Protein AF-0000000087413361 (afdb_homodimer)

Sequence (252 aa):
MGNGKDKIHACGAPKNLLIPCVLLLLRRVSNHGYQIIQDLVEFGFSSIDPGYVYRILRQLESEKLVQSHWEVSSGGPPKRMYSITAAGTEYLDMLSQTLEKYQYTLDRFFSMYERILFVSMEKTNEMGNGKDKIHACGAPKNLLIPCVLLLLRRVSNHGYQIIQDLVEFGFSSIDPGYVYRILRQLESEKLVQSHWEVSSGGPPKRMYSITAAGTEYLDMLSQTLEKYQYTLDRFFSMYERILFVSMEKTNE

InterPro domains:
  IPR005149 Transcription regulator PadR, N-terminal [PF03551] (22-92)
  IPR036388 Winged helix-like DNA-binding domain superfamily [G3DSA:1.10.10.10] (13-122)
  IPR036390 Winged helix DNA-binding domain superfamily [SSF46785] (14-105)
  IPR052509 Metal-responsive DNA-binding regulator [PTHR33169] (15-112)

pLDDT: mean 89.18, std 18.18, range [26.45, 98.88]

Organism: NCBI:txid267746

Nearest PDB structures (foldseek):
  6abt-assembly1_A  TM=9.015E-01  e=2.120E-08  Listeria monocytogenes
  6abq-assembly1_A  TM=8.958E-01  e=1.456E-07  Listeria monocytogenes
  3hhh-assembly1_B  TM=9.234E-01  e=2.829E-07  Enterococcus faecalis
  4esb-assembly1_A-2  TM=9.016E-01  e=3.231E-07  Bacillus cereus ATCC 14579
  6abq-assembly1_B  TM=9.054E-01  e=9.356E-07  Listeria monocytogenes

Radius of gyration: 23.09 Å; Cα contacts (8 Å, |Δi|>4): 255; chains: 2; bounding box: 74×75×47 Å

Solvent-accessible surface area (backbone atoms only — not comparable to full-atom values): 14109 Å² total; per-residue (Å²): 134,82,82,72,79,76,73,73,76,76,71,45,35,55,71,85,50,45,61,60,50,52,50,49,51,25,65,75,43,66,44,36,68,66,58,52,55,59,57,37,35,76,38,37,34,75,75,62,57,66,70,55,53,51,50,50,51,50,51,34,34,76,69,53,27,27,46,72,49,78,42,77,46,97,89,49,76,68,42,58,36,35,33,53,32,75,58,24,51,52,48,44,54,52,50,51,55,55,48,47,38,46,50,52,24,51,51,44,50,50,55,51,51,53,52,51,52,54,54,53,53,55,59,72,74,102,134,81,81,72,75,77,74,73,76,76,73,44,36,58,72,84,51,45,62,61,50,53,50,48,50,25,66,74,43,66,44,36,68,68,57,52,54,59,56,37,35,77,38,38,36,73,75,63,58,67,70,56,54,53,50,51,52,50,51,33,34,76,70,52,28,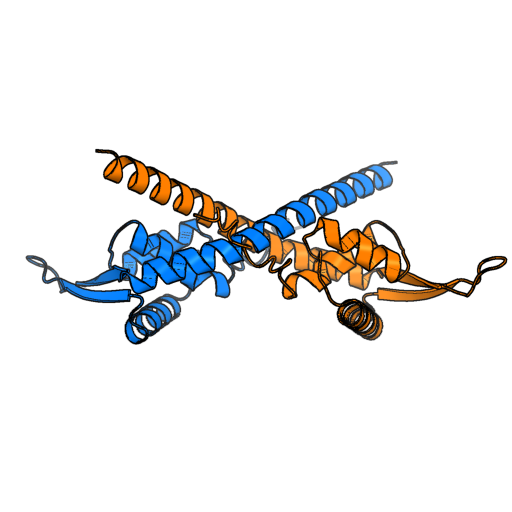26,45,71,48,77,42,77,48,96,89,48,76,66,41,58,35,34,34,54,33,73,59,25,50,53,49,44,55,53,50,51,57,56,49,47,37,45,50,53,24,51,53,45,49,49,56,51,50,52,52,53,51,54,52,53,54,54,55,68,75,98

Structure (mmCIF, N/CA/C/O backbone):
data_AF-0000000087413361-model_v1
#
loop_
_entity.id
_entity.type
_entity.pdbx_description
1 polymer 'Transcription regulator PadR N-terminal domain-containing protein'
#
loop_
_atom_site.group_PDB
_atom_site.id
_atom_site.type_symbol
_atom_site.label_atom_id
_atom_site.label_alt_id
_atom_site.label_comp_id
_atom_site.label_asym_id
_atom_site.label_entity_id
_atom_site.label_seq_id
_atom_site.pdbx_PDB_ins_code
_atom_site.Cartn_x
_atom_site.Cartn_y
_atom_site.Cartn_z
_atom_site.occupancy
_atom_site.B_iso_or_equiv
_atom_site.auth_seq_id
_atom_site.auth_comp_id
_atom_site.auth_asym_id
_atom_site.auth_atom_id
_atom_site.pdbx_PDB_model_num
ATOM 1 N N . MET A 1 1 ? -39.438 -6.262 -2.535 1 26.45 1 MET A N 1
ATOM 2 C CA . MET A 1 1 ? -38.156 -6.949 -2.51 1 26.45 1 MET A CA 1
ATOM 3 C C . MET A 1 1 ? -37 -5.949 -2.508 1 26.45 1 MET A C 1
ATOM 5 O O . MET A 1 1 ? -36.844 -5.18 -3.459 1 26.45 1 MET A O 1
ATOM 9 N N . GLY A 1 2 ? -36.656 -5.355 -1.308 1 28.33 2 GLY A N 1
ATOM 10 C CA . GLY A 1 2 ? -35.906 -4.148 -0.966 1 28.33 2 GLY A CA 1
ATOM 11 C C . GLY A 1 2 ? -34.469 -4.156 -1.489 1 28.33 2 GLY A C 1
ATOM 12 O O . GLY A 1 2 ? -33.812 -5.188 -1.455 1 28.33 2 GLY A O 1
ATOM 13 N N . ASN A 1 3 ? -34.156 -3.49 -2.611 1 30.33 3 ASN A N 1
ATOM 14 C CA . ASN A 1 3 ? -32.875 -3.236 -3.293 1 30.33 3 ASN A CA 1
ATOM 15 C C . ASN A 1 3 ? -31.766 -2.887 -2.305 1 30.33 3 ASN A C 1
ATOM 17 O O . ASN A 1 3 ? -31.766 -1.801 -1.724 1 30.33 3 ASN A O 1
ATOM 21 N N . GLY A 1 4 ? -31.5 -3.875 -1.338 1 29.19 4 GLY A N 1
ATOM 22 C CA . GLY A 1 4 ? -30.453 -3.744 -0.328 1 29.19 4 GLY A CA 1
ATOM 23 C C . GLY A 1 4 ? -29.172 -3.143 -0.867 1 29.19 4 GLY A C 1
ATOM 24 O O . GLY A 1 4 ? -28.453 -3.785 -1.637 1 29.19 4 GLY A O 1
ATOM 25 N N . LYS A 1 5 ? -29.156 -1.907 -1.304 1 34 5 LYS A N 1
ATOM 26 C CA . LYS A 1 5 ? -27.969 -1.081 -1.459 1 34 5 LYS A CA 1
ATOM 27 C C . LYS A 1 5 ? -26.859 -1.514 -0.489 1 34 5 LYS A C 1
ATOM 29 O O . LYS A 1 5 ? -27.016 -1.394 0.728 1 34 5 LYS A O 1
ATOM 34 N N . ASP A 1 6 ? -26.234 -2.699 -0.569 1 30.48 6 ASP A N 1
ATOM 35 C CA . ASP A 1 6 ? -25.047 -3.324 0.018 1 30.48 6 ASP A CA 1
ATOM 36 C C . ASP A 1 6 ? -24 -2.275 0.392 1 30.48 6 ASP A C 1
ATOM 38 O O . ASP A 1 6 ? -23.516 -1.548 -0.473 1 30.48 6 ASP A O 1
ATOM 42 N N . LYS A 1 7 ? -24.062 -1.539 1.539 1 33.81 7 LYS A N 1
ATOM 43 C CA . LYS A 1 7 ? -23.172 -0.732 2.363 1 33.81 7 LYS A CA 1
ATOM 44 C C . LYS A 1 7 ? -21.719 -1.21 2.236 1 33.81 7 LYS A C 1
ATOM 46 O O . LYS A 1 7 ? -21.344 -2.219 2.834 1 33.81 7 LYS A O 1
ATOM 51 N N . ILE A 1 8 ? -21.141 -1.577 1.151 1 38.12 8 ILE A N 1
ATOM 52 C CA . ILE A 1 8 ? -19.703 -1.724 1.048 1 38.12 8 ILE A CA 1
ATOM 53 C C . ILE A 1 8 ? -19.016 -0.909 2.145 1 38.12 8 ILE A C 1
ATOM 55 O O . ILE A 1 8 ? -19.219 0.303 2.248 1 38.12 8 ILE A O 1
ATOM 59 N N . HIS A 1 9 ? -18.953 -1.413 3.4 1 39.44 9 HIS A N 1
ATOM 60 C CA . HIS A 1 9 ? -18.281 -0.91 4.586 1 39.44 9 HIS A CA 1
ATOM 61 C C . HIS A 1 9 ? -17.109 -0.004 4.211 1 39.44 9 HIS A C 1
ATOM 63 O O . HIS A 1 9 ? -16.266 -0.381 3.398 1 39.44 9 HIS A O 1
ATOM 69 N N . ALA A 1 10 ? -17.203 1.183 4.113 1 44.91 10 ALA A N 1
ATOM 70 C CA . ALA A 1 10 ? -16.406 2.389 3.896 1 44.91 10 ALA A CA 1
ATOM 71 C C . ALA A 1 10 ? -15.023 2.262 4.539 1 44.91 10 ALA A C 1
ATOM 73 O O . ALA A 1 10 ? -14.812 2.723 5.66 1 44.91 10 ALA A O 1
ATOM 74 N N . CYS A 1 11 ? -14.484 1.085 4.672 1 55.66 11 CYS A N 1
ATOM 75 C CA . CYS A 1 11 ? -13.18 1.062 5.32 1 55.66 11 CYS A CA 1
ATOM 76 C C . CYS A 1 11 ? -12.234 2.076 4.68 1 55.66 11 CYS A C 1
ATOM 78 O O . CYS A 1 11 ? -12.039 2.068 3.463 1 55.66 11 CYS A O 1
ATOM 80 N N . GLY A 1 12 ? -12.188 3.166 5.383 1 77 12 GLY A N 1
ATOM 81 C CA . GLY A 1 12 ? -11.359 4.309 5.027 1 77 12 GLY A CA 1
ATOM 82 C C . GLY A 1 12 ? -9.961 3.922 4.598 1 77 12 GLY A C 1
ATOM 83 O O . GLY A 1 12 ? -9.703 2.762 4.273 1 77 12 GLY A O 1
ATOM 84 N N . ALA A 1 13 ? -9.18 4.828 4.344 1 84.69 13 ALA A N 1
ATOM 85 C CA . ALA A 1 13 ? -7.781 4.707 3.936 1 84.69 13 ALA A CA 1
ATOM 86 C C . ALA A 1 13 ? -6.992 3.855 4.93 1 84.69 13 ALA A C 1
ATOM 88 O O . ALA A 1 13 ? -7.32 3.814 6.117 1 84.69 13 ALA A O 1
ATOM 89 N N . PRO A 1 14 ? -6.02 3.078 4.422 1 91.31 14 PRO A N 1
ATOM 90 C CA . PRO A 1 14 ? -5.195 2.26 5.312 1 91.31 14 PRO A CA 1
ATOM 91 C C . PRO A 1 14 ? -4.465 3.09 6.367 1 91.31 14 PRO A C 1
ATOM 93 O O . PRO A 1 14 ? -3.793 4.07 6.027 1 91.31 14 PRO A O 1
ATOM 96 N N . LYS A 1 15 ? -4.484 2.557 7.562 1 90.88 15 LYS A N 1
ATOM 97 C CA . LYS A 1 15 ? -3.949 3.311 8.695 1 90.88 15 LYS A CA 1
ATOM 98 C C . LYS A 1 15 ? -2.443 3.51 8.555 1 90.88 15 LYS A C 1
ATOM 100 O O . LYS A 1 15 ? -1.899 4.508 9.031 1 90.88 15 LYS A O 1
ATOM 105 N N . ASN A 1 16 ? -1.771 2.633 7.961 1 93.06 16 ASN A N 1
ATOM 106 C CA . ASN A 1 16 ? -0.321 2.721 7.828 1 93.06 16 ASN A CA 1
ATOM 107 C C . ASN A 1 16 ? 0.089 3.838 6.875 1 93.06 16 ASN A C 1
ATOM 109 O O . ASN A 1 16 ? 1.268 4.188 6.789 1 93.06 16 ASN A O 1
ATOM 113 N N . LEU A 1 17 ? -0.859 4.34 6.152 1 97.19 17 LEU A N 1
ATOM 114 C CA . LEU A 1 17 ? -0.546 5.449 5.262 1 97.19 17 LEU A CA 1
ATOM 115 C C . LEU A 1 17 ? -0.832 6.789 5.934 1 97.19 17 LEU A C 1
ATOM 117 O O . LEU A 1 17 ? -0.595 7.848 5.344 1 97.19 17 LEU A O 1
ATOM 121 N N . LEU A 1 18 ? -1.218 6.75 7.191 1 97.69 18 LEU A N 1
ATOM 122 C CA . LEU A 1 18 ? -1.57 7.984 7.887 1 97.69 18 LEU A CA 1
ATOM 123 C C . LEU A 1 18 ? -0.339 8.859 8.102 1 97.69 18 LEU A C 1
ATOM 125 O O . LEU A 1 18 ? -0.379 10.062 7.852 1 97.69 18 LEU A O 1
ATOM 129 N N . ILE A 1 19 ? 0.717 8.273 8.469 1 98.5 19 ILE A N 1
ATOM 130 C CA . ILE A 1 19 ? 1.923 9.023 8.797 1 98.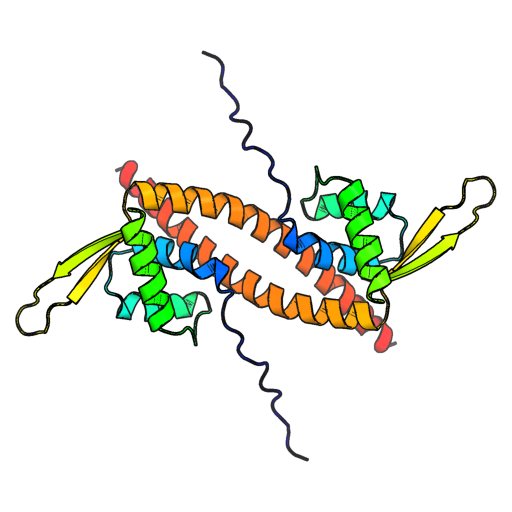5 19 ILE A CA 1
ATOM 131 C C . ILE A 1 19 ? 2.434 9.75 7.555 1 98.5 19 ILE A C 1
ATOM 133 O O . ILE A 1 19 ? 2.617 10.969 7.57 1 98.5 19 ILE A O 1
ATOM 137 N N . PRO A 1 20 ? 2.627 9.047 6.449 1 98.62 20 PRO A N 1
ATOM 138 C CA . PRO A 1 20 ? 3.1 9.805 5.285 1 98.62 20 PRO A CA 1
ATOM 139 C C . PRO A 1 20 ? 2.111 10.875 4.836 1 98.62 20 PRO A C 1
ATOM 141 O O . PRO A 1 20 ? 2.521 11.945 4.375 1 98.62 20 PRO A O 1
ATOM 144 N N . CYS A 1 21 ? 0.859 10.602 5.016 1 98.69 21 CYS A N 1
ATOM 145 C CA . CYS A 1 21 ? -0.134 11.586 4.598 1 98.69 21 CYS A CA 1
ATOM 146 C C . CYS A 1 21 ? -0.113 12.805 5.508 1 98.69 21 CYS A C 1
ATOM 148 O O . CYS A 1 21 ? -0.19 13.938 5.035 1 98.69 21 CYS A O 1
ATOM 150 N N . VAL A 1 22 ? 0.026 12.625 6.789 1 98.81 22 VAL A N 1
ATOM 151 C CA . VAL A 1 22 ? 0.091 13.727 7.742 1 98.81 22 VAL A CA 1
ATOM 152 C C . VAL A 1 22 ? 1.335 14.57 7.473 1 98.81 22 VAL A C 1
ATOM 154 O O . VAL A 1 22 ? 1.26 15.797 7.418 1 98.81 22 VAL A O 1
ATOM 157 N N . LEU A 1 23 ? 2.439 13.953 7.293 1 98.88 23 LEU A N 1
ATOM 158 C CA . LEU A 1 23 ? 3.682 14.664 7.016 1 98.88 23 LEU A CA 1
ATOM 159 C C . LEU A 1 23 ? 3.57 15.469 5.723 1 98.88 23 LEU A C 1
ATOM 161 O O . LEU A 1 23 ? 4.074 16.594 5.637 1 98.88 23 LEU A O 1
ATOM 165 N N . LEU A 1 24 ? 2.953 14.852 4.77 1 98.81 24 LEU A N 1
ATOM 166 C CA . LEU A 1 24 ? 2.791 15.523 3.484 1 98.81 24 LEU A CA 1
ATOM 167 C C . LEU A 1 24 ? 1.935 16.781 3.633 1 98.81 24 LEU A C 1
ATOM 169 O O . LEU A 1 24 ? 2.26 17.828 3.07 1 98.81 24 LEU A O 1
ATOM 173 N N . LEU A 1 25 ? 0.831 16.641 4.348 1 98.75 25 LEU A N 1
ATOM 174 C CA . LEU A 1 25 ? -0.028 17.797 4.594 1 98.75 25 LEU A CA 1
ATOM 175 C C . LEU A 1 25 ? 0.75 18.922 5.266 1 98.75 25 LEU A C 1
ATOM 177 O O . LEU A 1 25 ? 0.623 20.078 4.883 1 98.75 25 LEU A O 1
ATOM 181 N N . LEU A 1 26 ? 1.611 18.562 6.215 1 98.75 26 LEU A N 1
ATOM 182 C CA . LEU A 1 26 ? 2.367 19.562 6.965 1 98.75 26 LEU A CA 1
ATOM 183 C C . LEU A 1 26 ? 3.5 20.125 6.121 1 98.75 26 LEU A C 1
ATOM 185 O O . LEU A 1 26 ? 3.957 21.25 6.367 1 98.75 26 LEU A O 1
ATOM 189 N N . ARG A 1 27 ? 3.98 19.344 5.203 1 98.12 27 ARG A N 1
ATOM 190 C CA . ARG A 1 27 ? 4.957 19.859 4.25 1 98.12 27 ARG A CA 1
ATOM 191 C C . ARG A 1 27 ? 4.344 20.938 3.367 1 98.12 27 ARG A C 1
ATOM 193 O O . ARG A 1 27 ? 5.016 21.906 3.006 1 98.12 27 ARG A O 1
ATOM 200 N N . ARG A 1 28 ? 3.141 20.688 3.029 1 97.38 28 ARG A N 1
ATOM 201 C CA . ARG A 1 28 ? 2.428 21.672 2.213 1 97.38 28 ARG A CA 1
ATOM 202 C C . ARG A 1 28 ? 2.186 22.953 2.99 1 97.38 28 ARG A C 1
ATOM 204 O O . ARG A 1 28 ? 2.414 24.047 2.471 1 97.38 28 ARG A O 1
ATOM 211 N N . VAL A 1 29 ? 1.672 22.844 4.219 1 97.62 29 VAL A N 1
ATOM 212 C CA . VAL A 1 29 ? 1.396 24.031 5.035 1 97.62 29 VAL A CA 1
ATOM 213 C C . VAL A 1 29 ? 1.28 23.625 6.504 1 97.62 29 VAL A C 1
ATOM 215 O O . VAL A 1 29 ? 0.692 22.594 6.824 1 97.62 29 VAL A O 1
ATOM 218 N N . SER A 1 30 ? 1.833 24.453 7.367 1 98.06 30 SER A N 1
ATOM 219 C CA . SER A 1 30 ? 1.6 24.266 8.797 1 98.06 30 SER A CA 1
ATOM 220 C C . SER A 1 30 ? 0.127 24.453 9.148 1 98.06 30 SER A C 1
ATOM 222 O O . SER A 1 30 ? -0.54 25.328 8.594 1 98.06 30 SER A O 1
ATOM 224 N N . ASN A 1 31 ? -0.365 23.609 10.109 1 97.81 31 ASN A N 1
ATOM 225 C CA . ASN A 1 31 ? -1.777 23.734 10.461 1 97.81 31 ASN A CA 1
ATOM 226 C C . ASN A 1 31 ? -2.064 23.172 11.844 1 97.81 31 ASN A C 1
ATOM 228 O O . ASN A 1 31 ? -1.186 22.578 12.469 1 97.81 31 ASN A O 1
ATOM 232 N N . HIS A 1 32 ? -3.273 23.453 12.367 1 97.44 32 HIS A N 1
ATOM 233 C CA . HIS A 1 32 ? -3.701 22.875 13.633 1 97.44 32 HIS A CA 1
ATOM 234 C C . HIS A 1 32 ? -4.375 21.516 13.414 1 97.44 32 HIS A C 1
ATOM 236 O O . HIS A 1 32 ? -4.672 21.141 12.273 1 97.44 32 HIS A O 1
ATOM 242 N N . GLY A 1 33 ? -4.59 20.781 14.484 1 97.69 33 GLY A N 1
ATOM 243 C CA . GLY A 1 33 ? -5.047 19.406 14.438 1 97.69 33 GLY A CA 1
ATOM 244 C C . GLY A 1 33 ? -6.355 19.234 13.688 1 97.69 33 GLY A C 1
ATOM 245 O O . GLY A 1 33 ? -6.504 18.312 12.891 1 97.69 33 GLY A O 1
ATOM 246 N N . TYR A 1 34 ? -7.207 20.156 13.898 1 96.31 34 TYR A N 1
ATOM 247 C CA . TYR A 1 34 ? -8.523 20.078 13.273 1 96.31 34 TYR A CA 1
ATOM 248 C C . TYR A 1 34 ? -8.414 20.156 11.758 1 96.31 34 TYR A C 1
ATOM 250 O O . TYR A 1 34 ? -9.031 19.359 11.039 1 96.31 34 TYR A O 1
ATOM 258 N N . GLN A 1 35 ? -7.73 21.031 11.281 1 97.56 35 GLN A N 1
ATOM 259 C CA . GLN A 1 35 ? -7.582 21.203 9.836 1 97.56 35 GLN A CA 1
ATOM 260 C C . GLN A 1 35 ? -6.867 20 9.219 1 97.56 35 GLN A C 1
ATOM 262 O O . GLN A 1 35 ? -7.203 19.578 8.109 1 97.56 35 GLN A O 1
ATOM 267 N N . ILE A 1 36 ? -5.871 19.453 9.93 1 98.44 36 ILE A N 1
ATOM 268 C CA . ILE A 1 36 ? -5.156 18.266 9.453 1 98.44 36 ILE A CA 1
ATOM 269 C C . ILE A 1 36 ? -6.137 17.109 9.289 1 98.44 36 ILE A C 1
ATOM 271 O O . ILE A 1 36 ? -6.141 16.438 8.25 1 98.44 36 ILE A O 1
ATOM 275 N N . ILE A 1 37 ? -7.035 16.953 10.25 1 98 37 ILE A N 1
ATOM 276 C CA . ILE A 1 37 ? -8.023 15.891 10.227 1 98 37 ILE A CA 1
ATOM 277 C C . ILE A 1 37 ? -8.977 16.094 9.047 1 98 37 ILE A C 1
ATOM 279 O O . ILE A 1 37 ? -9.297 15.141 8.328 1 98 37 ILE A O 1
ATOM 283 N N . GLN A 1 38 ? -9.312 17.344 8.812 1 97.44 38 GLN A N 1
ATOM 284 C CA . GLN A 1 38 ? -10.195 17.656 7.699 1 97.44 38 GLN A CA 1
ATOM 285 C C . GLN A 1 38 ? -9.531 17.359 6.359 1 97.44 38 GLN A C 1
ATOM 287 O O . GLN A 1 38 ? -10.148 16.781 5.461 1 97.44 38 GLN A O 1
ATOM 292 N N . ASP A 1 39 ? -8.297 17.688 6.23 1 97.94 39 ASP A N 1
ATOM 293 C CA . ASP A 1 39 ? -7.578 17.531 4.973 1 97.94 39 ASP A CA 1
ATOM 294 C C . ASP A 1 39 ? -7.281 16.062 4.695 1 97.94 39 ASP A C 1
ATOM 296 O O . ASP A 1 39 ? -7.09 15.664 3.541 1 97.94 39 ASP A O 1
ATOM 300 N N . LEU A 1 40 ? -7.258 15.219 5.684 1 97.94 40 LEU A N 1
ATOM 301 C CA . LEU A 1 40 ? -6.984 13.789 5.531 1 97.94 40 LEU A CA 1
ATOM 302 C C . LEU A 1 40 ? -8.102 13.109 4.754 1 97.94 40 LEU A C 1
ATOM 304 O O . LEU A 1 40 ? -7.906 12.031 4.188 1 97.94 40 LEU A O 1
ATOM 308 N N . VAL A 1 41 ? -9.25 13.75 4.715 1 96.56 41 VAL A N 1
ATOM 309 C CA . VAL A 1 41 ? -10.391 13.211 3.984 1 96.56 41 VAL A CA 1
ATOM 310 C C . VAL A 1 41 ? -10.047 13.086 2.502 1 96.56 41 VAL A C 1
ATOM 312 O O . VAL A 1 41 ? -10.484 12.141 1.835 1 96.56 41 VAL A O 1
ATOM 315 N N . GLU A 1 42 ? -9.234 13.977 2.035 1 95.81 42 GLU A N 1
ATOM 316 C CA . GLU A 1 42 ? -8.828 13.961 0.633 1 95.81 42 GLU A CA 1
ATOM 317 C C . GLU A 1 42 ? -8.07 12.688 0.287 1 95.81 42 GLU A C 1
ATOM 319 O O . GLU A 1 42 ? -8.07 12.25 -0.868 1 95.81 42 GLU A O 1
ATOM 324 N N . PHE A 1 43 ? -7.492 12.125 1.297 1 97.31 43 PHE A N 1
ATOM 325 C CA . PHE A 1 43 ? -6.699 10.922 1.089 1 97.31 43 PHE A CA 1
ATOM 326 C C . PHE A 1 43 ? -7.547 9.672 1.317 1 97.31 43 PHE A C 1
ATOM 328 O O . PHE A 1 43 ? -7.043 8.547 1.237 1 97.31 43 PHE A O 1
ATOM 335 N N . GLY A 1 44 ? -8.766 9.828 1.729 1 95.88 44 GLY A N 1
ATOM 336 C CA . GLY A 1 44 ? -9.648 8.695 1.949 1 95.88 44 GLY A CA 1
ATOM 337 C C . GLY A 1 44 ? -9.898 8.406 3.418 1 95.88 44 GLY A C 1
ATOM 338 O O . GLY A 1 44 ? -10.555 7.418 3.762 1 95.88 44 GLY A O 1
ATOM 339 N N . PHE A 1 45 ? -9.344 9.266 4.297 1 95.88 45 PHE A N 1
ATOM 340 C CA . PHE A 1 45 ? -9.562 9.102 5.727 1 95.88 45 PHE A CA 1
ATOM 341 C C . PHE A 1 45 ? -10.836 9.812 6.168 1 95.88 45 PHE A C 1
ATOM 343 O O . PHE A 1 45 ? -10.789 10.719 6.996 1 95.88 45 PHE A O 1
ATOM 350 N N . SER A 1 46 ? -11.992 9.328 5.758 1 90.75 46 SER A N 1
ATOM 351 C CA . SER A 1 46 ? -13.25 10.016 6.012 1 90.75 46 SER A CA 1
ATOM 352 C C . SER A 1 46 ? -13.805 9.672 7.391 1 90.75 46 SER A C 1
ATOM 354 O O . SER A 1 46 ? -14.586 10.43 7.961 1 90.75 46 SER A O 1
ATOM 356 N N . SER A 1 47 ? -13.383 8.641 7.992 1 89.06 47 SER A N 1
ATOM 357 C CA . SER A 1 47 ? -13.938 8.227 9.273 1 89.06 47 SER A CA 1
ATOM 358 C C . SER A 1 47 ? -12.844 7.949 10.297 1 89.06 47 SER A C 1
ATOM 360 O O . SER A 1 47 ? -13.031 7.148 11.211 1 89.06 47 SER A O 1
ATOM 362 N N . ILE A 1 48 ? -11.742 8.594 10.086 1 92.25 48 ILE A N 1
ATOM 363 C CA . ILE A 1 48 ? -10.625 8.312 10.984 1 92.25 48 ILE A CA 1
ATOM 364 C C . ILE A 1 48 ? -10.906 8.922 12.359 1 92.25 48 ILE A C 1
ATOM 366 O O . ILE A 1 48 ? -11.477 10.016 12.453 1 92.25 48 ILE A O 1
ATOM 370 N N . ASP A 1 49 ? -10.539 8.242 13.359 1 94.38 49 ASP A N 1
ATOM 371 C CA . ASP A 1 49 ? -10.648 8.695 14.742 1 94.38 49 ASP A CA 1
ATOM 372 C C . ASP A 1 49 ? -9.719 9.883 15 1 94.38 49 ASP A C 1
ATOM 374 O O . ASP A 1 49 ? -8.5 9.758 14.883 1 94.38 49 ASP A O 1
ATOM 378 N N . PRO A 1 50 ? -10.352 11.023 15.414 1 96.12 50 PRO A N 1
ATOM 379 C CA . PRO A 1 50 ? -9.508 12.188 15.711 1 96.12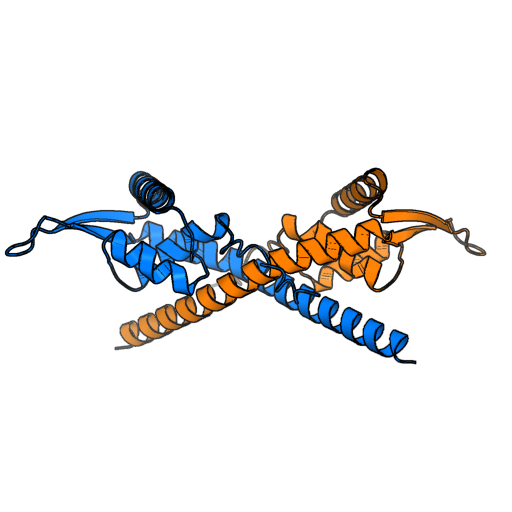 50 PRO A CA 1
ATOM 380 C C . PRO A 1 50 ? -8.461 11.898 16.781 1 96.12 50 PRO A C 1
ATOM 382 O O . PRO A 1 50 ? -7.332 12.398 16.703 1 96.12 50 PRO A O 1
ATOM 385 N N . GLY A 1 51 ? -8.82 11.141 17.766 1 97.12 51 GLY A N 1
ATOM 386 C CA . GLY A 1 51 ? -7.867 10.766 18.797 1 97.12 51 GLY A CA 1
ATOM 387 C C . GLY A 1 51 ? -6.652 10.039 18.25 1 97.12 51 GLY A C 1
ATOM 388 O O . GLY A 1 51 ? -5.539 10.234 18.75 1 97.12 51 GLY A O 1
ATOM 389 N N . TYR A 1 52 ? -6.812 9.297 17.266 1 96.75 52 TYR A N 1
ATOM 390 C CA . TYR A 1 52 ? -5.711 8.578 16.641 1 96.75 52 TYR A CA 1
ATOM 391 C C . TYR A 1 52 ? -4.773 9.539 15.922 1 96.75 52 TYR A C 1
ATOM 393 O O . TYR A 1 52 ? -3.549 9.398 16 1 96.75 52 TYR A O 1
ATOM 401 N N . VAL A 1 53 ? -5.324 10.492 15.25 1 98 53 VAL A N 1
ATOM 402 C CA . VAL A 1 53 ? -4.52 11.469 14.523 1 98 53 VAL A CA 1
ATOM 403 C C . VAL A 1 53 ? -3.664 12.266 15.508 1 98 53 VAL A C 1
ATOM 405 O O . VAL A 1 53 ? -2.473 12.477 15.273 1 98 53 VAL A O 1
ATOM 408 N N . TYR A 1 54 ? -4.238 12.594 16.609 1 98.31 54 TYR A N 1
ATOM 409 C CA . TYR A 1 54 ? -3.488 13.359 17.594 1 98.31 54 TYR A CA 1
ATOM 410 C C . TYR A 1 54 ? -2.396 12.516 18.234 1 98.31 54 TYR A C 1
ATOM 412 O O . TYR A 1 54 ? -1.339 13.023 18.609 1 98.31 54 TYR A O 1
ATOM 420 N N . ARG A 1 55 ? -2.701 11.312 18.375 1 98.19 55 ARG A N 1
ATOM 421 C CA . ARG A 1 55 ? -1.674 10.398 18.875 1 98.19 55 ARG A CA 1
ATOM 422 C C . ARG A 1 55 ? -0.497 10.328 17.906 1 98.19 55 ARG A C 1
ATOM 424 O O . ARG A 1 55 ? 0.661 10.336 18.312 1 98.19 55 ARG A O 1
ATOM 431 N N . ILE A 1 56 ? -0.796 10.258 16.656 1 98.38 56 ILE A N 1
ATOM 432 C CA . ILE A 1 56 ? 0.241 10.219 15.633 1 98.38 56 ILE A CA 1
ATOM 433 C C . ILE A 1 56 ? 1.033 11.523 15.648 1 98.38 56 ILE A C 1
ATOM 435 O O . ILE A 1 56 ? 2.264 11.516 15.555 1 98.38 56 ILE A O 1
ATOM 439 N N . LEU A 1 57 ? 0.367 12.648 15.789 1 98.69 57 LEU A N 1
ATOM 440 C CA . LEU A 1 57 ? 1.038 13.938 15.859 1 98.69 57 LEU A CA 1
ATOM 441 C C . LEU A 1 57 ? 1.975 14.008 17.062 1 98.69 57 LEU A C 1
ATOM 443 O O . LEU A 1 57 ? 3.107 14.477 16.938 1 98.69 57 LEU A O 1
ATOM 447 N N . ARG A 1 58 ? 1.516 13.523 18.141 1 98.38 58 ARG A N 1
ATOM 448 C CA . ARG A 1 58 ? 2.35 13.492 19.328 1 98.38 58 ARG A CA 1
ATOM 449 C C . ARG A 1 58 ? 3.566 12.594 19.125 1 98.38 58 ARG A C 1
ATOM 451 O O . ARG A 1 58 ? 4.672 12.938 19.547 1 98.38 58 ARG A O 1
ATOM 458 N N . GLN A 1 59 ? 3.33 11.453 18.547 1 98.56 59 GLN A N 1
ATOM 459 C CA . GLN A 1 59 ? 4.426 10.539 18.25 1 98.56 59 GLN A CA 1
ATOM 460 C C . GLN A 1 59 ? 5.461 11.195 17.344 1 98.56 59 GLN A C 1
ATOM 462 O O . GLN A 1 59 ? 6.66 11.141 17.625 1 98.56 59 GLN A O 1
ATOM 467 N N . LEU A 1 60 ? 5.027 11.82 16.328 1 98.81 60 LEU A N 1
ATOM 468 C CA . LEU A 1 60 ? 5.926 12.461 15.375 1 98.81 60 LEU A CA 1
ATOM 469 C C . LEU A 1 60 ? 6.699 13.594 16.031 1 98.81 60 LEU A C 1
ATOM 471 O O . LEU A 1 60 ? 7.863 13.836 15.703 1 98.81 60 LEU A O 1
ATOM 475 N N . GLU A 1 61 ? 6.078 14.305 16.906 1 98.75 61 GLU A N 1
ATOM 476 C CA . GLU A 1 61 ? 6.746 15.367 17.641 1 98.75 61 GLU A CA 1
ATOM 477 C C . GLU A 1 61 ? 7.816 14.805 18.578 1 98.75 61 GLU A C 1
ATOM 479 O O . GLU A 1 61 ? 8.922 15.336 18.656 1 98.75 61 GLU A O 1
ATOM 484 N N . SER A 1 62 ? 7.438 13.75 19.281 1 98.62 62 SER A N 1
ATOM 485 C CA . SER A 1 62 ? 8.391 13.109 20.188 1 98.62 62 SER A CA 1
ATOM 486 C C . SER A 1 62 ? 9.625 12.625 19.422 1 98.62 62 SER A C 1
ATOM 488 O O . SER A 1 62 ? 10.727 12.602 19.969 1 98.62 62 SER A O 1
ATOM 490 N N . GLU A 1 63 ? 9.43 12.305 18.125 1 98.56 63 GLU A N 1
ATOM 491 C CA . GLU A 1 63 ? 10.508 11.812 17.281 1 98.56 63 GLU A CA 1
ATOM 492 C C . GLU A 1 63 ? 11.195 12.953 16.547 1 98.56 63 GLU A C 1
ATOM 494 O O . GLU A 1 63 ? 12.078 12.719 15.719 1 98.56 63 GLU A O 1
ATOM 499 N N . LYS A 1 64 ? 10.758 14.125 16.766 1 98.75 64 LYS A N 1
ATOM 500 C CA . LYS A 1 64 ? 11.336 15.359 16.25 1 98.75 64 LYS A CA 1
ATOM 501 C C . LYS A 1 64 ? 11.133 15.469 14.734 1 98.75 64 LYS A C 1
ATOM 503 O O . LYS A 1 64 ? 11.906 16.125 14.047 1 98.75 64 LYS A O 1
ATOM 508 N N . LEU A 1 65 ? 10.102 14.773 14.234 1 98.88 65 LEU A N 1
ATOM 509 C CA . LEU A 1 65 ? 9.75 14.852 12.82 1 98.88 65 LEU A CA 1
ATOM 510 C C . LEU A 1 65 ? 8.75 15.977 12.57 1 98.88 65 LEU A C 1
ATOM 512 O O . LEU A 1 65 ? 8.594 16.422 11.43 1 98.88 65 LEU A O 1
ATOM 516 N N . VAL A 1 66 ? 8.07 16.344 13.625 1 98.88 66 VAL A N 1
ATOM 517 C CA . VAL A 1 66 ? 7.102 17.438 13.656 1 98.88 66 VAL A CA 1
ATOM 518 C C . VAL A 1 66 ? 7.344 18.297 14.898 1 98.88 66 VAL A C 1
ATOM 520 O O . VAL A 1 66 ? 7.828 17.812 15.914 1 98.88 66 VAL A O 1
ATOM 523 N N . GLN A 1 67 ? 7.102 19.531 14.758 1 98.88 67 GLN A N 1
ATOM 524 C CA . GLN A 1 67 ? 7.133 20.438 15.898 1 98.88 67 GLN A CA 1
ATOM 525 C C . GLN A 1 67 ? 5.824 21.219 16.031 1 98.88 67 GLN A C 1
ATOM 527 O O . GLN A 1 67 ? 5.039 21.266 15.078 1 98.88 67 GLN A O 1
ATOM 532 N N . SER A 1 68 ? 5.543 21.688 17.234 1 98.31 68 SER A N 1
ATOM 533 C CA . SER A 1 68 ? 4.312 22.453 17.438 1 98.31 68 SER A CA 1
ATOM 534 C C . SER A 1 68 ? 4.543 23.641 18.375 1 98.31 68 SER A C 1
ATOM 536 O O . SER A 1 68 ? 5.555 23.688 19.078 1 98.31 68 SER A O 1
ATOM 538 N N . HIS A 1 69 ? 3.779 24.656 18.25 1 96.88 69 HIS A N 1
ATOM 539 C CA . HIS A 1 69 ? 3.75 25.797 19.141 1 96.88 69 HIS A CA 1
ATOM 540 C C . HIS A 1 69 ? 2.328 26.328 19.328 1 96.88 69 HIS A C 1
ATOM 542 O O . HIS A 1 69 ? 1.461 26.078 18.484 1 96.88 69 HIS A O 1
ATOM 548 N N . TRP A 1 70 ? 2.113 26.922 20.438 1 95.38 70 TRP A N 1
ATOM 549 C CA . TRP A 1 70 ? 0.798 27.5 20.703 1 95.38 70 TRP A CA 1
ATOM 550 C C . TRP A 1 70 ? 0.674 28.891 20.109 1 95.38 70 TRP A C 1
ATOM 552 O O . TRP A 1 70 ? 1.565 29.719 20.266 1 95.38 70 TRP A O 1
ATOM 562 N N . GLU A 1 71 ? -0.322 29.094 19.297 1 91.25 71 GLU A N 1
ATOM 563 C CA . GLU A 1 71 ? -0.617 30.406 18.734 1 91.25 71 GLU A CA 1
ATOM 564 C C . GLU A 1 71 ? -1.831 31.031 19.406 1 91.25 71 GLU A C 1
ATOM 566 O O . GLU A 1 71 ? -2.896 30.422 19.484 1 91.25 71 GLU A O 1
ATOM 571 N N . VAL A 1 72 ? -1.553 32.219 20.078 1 85.31 72 VAL A N 1
ATOM 572 C CA . VAL A 1 72 ? -2.611 32.938 20.766 1 85.31 72 VAL A CA 1
ATOM 573 C C . VAL A 1 72 ? -3.277 33.906 19.797 1 85.31 72 VAL A C 1
ATOM 575 O O . VAL A 1 72 ? -2.596 34.688 19.109 1 85.31 72 VAL A O 1
ATOM 578 N N . SER A 1 73 ? -4.383 33.562 19.25 1 73.81 73 SER A N 1
ATOM 579 C CA . SER A 1 73 ? -5.086 34.5 18.391 1 73.81 73 SER A CA 1
ATOM 580 C C . SER A 1 73 ? -5.875 35.5 19.234 1 73.81 73 SER A C 1
ATOM 582 O O . SER A 1 73 ? -6.191 35.25 20.391 1 73.81 73 SER A O 1
ATOM 584 N N . SER A 1 74 ? -5.93 36.75 18.484 1 74.5 74 SER A N 1
ATOM 585 C CA . SER A 1 74 ? -6.711 37.812 19.109 1 74.5 74 SER A CA 1
ATOM 586 C C . SER A 1 74 ? -8.188 37.469 19.172 1 74.5 74 SER A C 1
ATOM 588 O O . SER A 1 74 ? -8.875 37.406 18.156 1 74.5 74 SER A O 1
ATOM 590 N N . GLY A 1 75 ? -8.602 36.938 20.375 1 77.12 75 GLY A N 1
ATOM 591 C CA . GLY A 1 75 ? -10.023 36.75 20.641 1 77.12 75 GLY A CA 1
ATOM 592 C C . GLY A 1 75 ? -10.461 35.312 20.688 1 77.12 75 GLY A C 1
ATOM 593 O O . GLY A 1 75 ? -11.656 35.031 20.766 1 77.12 75 GLY A O 1
ATOM 594 N N . GLY A 1 76 ? -9.586 34.438 20.344 1 77.56 76 GLY A N 1
ATOM 595 C CA . GLY A 1 76 ? -10 33.062 20.438 1 77.56 76 GLY A CA 1
ATOM 596 C C . GLY A 1 76 ? -9.039 32.219 21.266 1 77.56 76 GLY A C 1
ATOM 597 O O . GLY A 1 76 ? -8.008 32.719 21.719 1 77.56 76 GLY A O 1
ATOM 598 N N . PRO A 1 77 ? -9.555 31.062 21.656 1 86.81 77 PRO A N 1
ATOM 599 C CA . PRO A 1 77 ? -8.664 30.172 22.406 1 86.81 77 PRO A CA 1
ATOM 600 C C . PRO A 1 77 ? -7.367 29.875 21.656 1 86.81 77 PRO A C 1
ATOM 602 O O . PRO A 1 77 ? -7.336 29.906 20.438 1 86.81 77 PRO A O 1
ATOM 605 N N . PRO A 1 78 ? -6.355 29.766 22.391 1 91.38 78 PRO A N 1
ATOM 606 C CA . PRO A 1 78 ? -5.098 29.375 21.734 1 91.38 78 PRO A CA 1
ATOM 607 C C . PRO A 1 78 ? -5.219 28.078 20.938 1 91.38 78 PRO A C 1
ATOM 609 O O . PRO A 1 78 ? -5.984 27.188 21.328 1 91.38 78 PRO A O 1
ATOM 612 N N . LYS A 1 79 ? -4.508 28.062 19.781 1 92.62 79 LYS A N 1
ATOM 613 C CA . LYS A 1 79 ? -4.461 26.859 18.938 1 92.62 79 LYS A CA 1
ATOM 614 C C . LYS A 1 79 ? -3.035 26.328 18.828 1 92.62 79 LYS A C 1
ATOM 616 O O . LYS A 1 79 ? -2.088 27.109 18.688 1 92.62 79 LYS A O 1
ATOM 621 N N . ARG A 1 80 ? -2.994 25.047 18.906 1 95.94 80 ARG A N 1
ATOM 622 C CA . ARG A 1 80 ? -1.693 24.406 18.719 1 95.94 80 ARG A CA 1
ATOM 623 C C . ARG A 1 80 ? -1.401 24.188 17.25 1 95.94 80 ARG A C 1
ATOM 625 O O . ARG A 1 80 ? -2.125 23.453 16.562 1 95.94 80 ARG A O 1
ATOM 632 N N . MET A 1 81 ? -0.336 24.859 16.75 1 97.88 81 MET A N 1
ATOM 633 C CA . MET A 1 81 ? 0.062 24.781 15.352 1 97.88 81 MET A CA 1
ATOM 634 C C . MET A 1 81 ? 1.186 23.766 15.164 1 97.88 81 MET A C 1
ATOM 636 O O . MET A 1 81 ? 2.162 23.766 15.914 1 97.88 81 MET A O 1
ATOM 640 N N . TYR A 1 82 ? 0.969 22.922 14.109 1 98.62 82 TYR A N 1
ATOM 641 C CA . TYR A 1 82 ? 1.978 21.906 13.797 1 98.62 82 TYR A CA 1
ATOM 642 C C . TYR A 1 82 ? 2.699 22.25 12.492 1 98.62 82 TYR A C 1
ATOM 644 O O . TYR A 1 82 ? 2.084 22.75 11.547 1 98.62 82 TYR A O 1
ATOM 652 N N . SER A 1 83 ? 3.998 21.969 12.484 1 98.75 83 SER A N 1
ATOM 653 C CA . SER A 1 83 ? 4.816 22.094 11.281 1 98.75 83 SER A CA 1
ATOM 654 C C . SER A 1 83 ? 5.812 20.938 11.172 1 98.75 83 SER A C 1
ATOM 656 O O . SER A 1 83 ? 6.199 20.344 12.172 1 98.75 83 SER A O 1
ATOM 658 N N . ILE A 1 84 ? 6.172 20.594 9.945 1 98.81 84 ILE A N 1
ATOM 659 C CA . ILE A 1 84 ? 7.156 19.547 9.703 1 98.81 84 ILE A CA 1
ATOM 660 C C . ILE A 1 84 ? 8.562 20.109 9.898 1 98.81 84 ILE A C 1
ATOM 662 O O . ILE A 1 84 ? 8.82 21.281 9.633 1 98.81 84 ILE A O 1
ATOM 666 N N . THR A 1 85 ? 9.461 19.297 10.445 1 98.81 85 THR A N 1
ATOM 667 C CA . THR A 1 85 ? 10.859 19.688 10.609 1 98.81 85 THR A CA 1
ATOM 668 C C . THR A 1 85 ? 11.688 19.25 9.398 1 98.81 85 THR A C 1
ATOM 670 O O . THR A 1 85 ? 11.18 18.594 8.492 1 98.81 85 THR A O 1
ATOM 673 N N . ALA A 1 86 ? 12.992 19.656 9.391 1 98.56 86 ALA A N 1
ATOM 674 C CA . ALA A 1 86 ? 13.906 19.188 8.352 1 98.56 86 ALA A CA 1
ATOM 675 C C . ALA A 1 86 ? 14.031 17.656 8.383 1 98.56 86 ALA A C 1
ATOM 677 O O . ALA A 1 86 ? 14.031 17.016 7.332 1 98.56 86 ALA A O 1
ATOM 678 N N . ALA A 1 87 ? 14.086 17.125 9.523 1 98.75 87 ALA A N 1
ATOM 679 C CA . ALA A 1 87 ? 14.148 15.672 9.68 1 98.75 87 ALA A CA 1
ATOM 680 C C . ALA A 1 87 ? 12.867 15.008 9.18 1 98.75 87 ALA A C 1
ATOM 682 O O . ALA A 1 87 ? 12.914 13.938 8.57 1 98.75 87 ALA A O 1
ATOM 683 N N . GLY A 1 88 ? 11.727 15.648 9.469 1 98.81 88 GLY A N 1
ATOM 684 C CA . GLY A 1 88 ? 10.453 15.156 8.977 1 98.81 88 GLY A CA 1
ATOM 685 C C . GLY A 1 88 ? 10.359 15.148 7.461 1 98.81 88 GLY A C 1
ATOM 686 O O . GLY A 1 88 ? 9.812 14.211 6.871 1 98.81 88 GLY A O 1
ATOM 687 N N . THR A 1 89 ? 10.891 16.172 6.914 1 98.38 89 THR A N 1
ATOM 688 C CA . THR A 1 89 ? 10.914 16.266 5.461 1 98.38 89 THR A CA 1
ATOM 689 C C . THR A 1 89 ? 11.773 15.156 4.859 1 98.38 89 THR A C 1
ATOM 691 O O . THR A 1 89 ? 11.375 14.516 3.881 1 98.38 89 THR A O 1
ATOM 694 N N . GLU A 1 90 ? 12.922 14.93 5.449 1 98.38 90 GLU A N 1
ATOM 695 C CA . GLU A 1 90 ? 13.797 13.852 4.992 1 98.38 90 GLU A CA 1
ATOM 696 C C . GLU A 1 90 ? 13.117 12.492 5.141 1 98.38 90 GLU A C 1
ATOM 698 O O . GLU A 1 90 ? 13.203 11.648 4.246 1 98.38 90 GLU A O 1
ATOM 703 N N . TYR A 1 91 ? 12.461 12.352 6.191 1 98.62 91 TYR A N 1
ATOM 704 C CA . TYR A 1 91 ? 11.75 11.109 6.445 1 98.62 91 TYR A CA 1
ATOM 705 C C . TYR A 1 91 ? 10.617 10.906 5.445 1 98.62 91 TYR A C 1
ATOM 707 O O . TYR A 1 91 ? 10.422 9.805 4.93 1 98.62 91 TYR A O 1
ATOM 715 N N . LEU A 1 92 ? 9.875 11.969 5.164 1 98.56 92 LEU A N 1
ATOM 716 C CA . LEU A 1 92 ? 8.812 11.922 4.164 1 98.56 92 LEU A CA 1
ATOM 717 C C . LEU A 1 92 ? 9.367 11.508 2.803 1 98.56 92 LEU A C 1
ATOM 719 O O . LEU A 1 92 ? 8.758 10.688 2.107 1 98.56 92 LEU A O 1
ATOM 723 N N . ASP A 1 93 ? 10.461 12.055 2.459 1 97.81 93 ASP A N 1
ATOM 724 C CA . ASP A 1 93 ? 11.078 11.719 1.177 1 97.81 93 ASP A CA 1
ATOM 725 C C . ASP A 1 93 ? 11.484 10.25 1.124 1 97.81 93 ASP A C 1
ATOM 727 O O . ASP A 1 93 ? 11.32 9.594 0.095 1 97.81 93 ASP A O 1
ATOM 731 N N . MET A 1 94 ? 11.961 9.773 2.213 1 97.5 94 MET A N 1
ATOM 732 C CA . MET A 1 94 ? 12.289 8.352 2.305 1 97.5 94 MET A CA 1
ATOM 733 C C . MET A 1 94 ? 11.031 7.496 2.152 1 97.5 94 MET A C 1
ATOM 735 O O . MET A 1 94 ? 11.039 6.512 1.413 1 97.5 94 MET A O 1
ATOM 739 N N . LEU A 1 95 ? 9.984 7.875 2.859 1 97.38 95 LEU A N 1
ATOM 740 C CA . LEU A 1 95 ? 8.727 7.145 2.762 1 97.38 95 LEU A CA 1
ATOM 741 C C . LEU A 1 95 ? 8.203 7.156 1.331 1 97.38 95 LEU A C 1
ATOM 743 O O . LEU A 1 95 ? 7.672 6.148 0.853 1 97.38 95 LEU A O 1
ATOM 747 N N . SER A 1 96 ? 8.32 8.312 0.651 1 97.62 96 SER A N 1
ATOM 748 C CA . SER A 1 96 ? 7.82 8.445 -0.714 1 97.62 96 SER A CA 1
ATOM 749 C C . SER A 1 96 ? 8.508 7.461 -1.651 1 97.62 96 SER A C 1
ATOM 751 O O . SER A 1 96 ? 7.879 6.934 -2.572 1 97.62 96 SER A O 1
ATOM 753 N N . GLN A 1 97 ? 9.734 7.172 -1.394 1 96.06 97 GLN A N 1
ATOM 754 C CA . GLN A 1 97 ? 10.461 6.203 -2.205 1 96.06 97 GLN A CA 1
ATOM 755 C C . GLN A 1 97 ? 9.914 4.793 -2.012 1 96.06 97 GLN A C 1
ATOM 757 O O . GLN A 1 97 ? 9.727 4.059 -2.98 1 96.06 97 GLN A O 1
ATOM 762 N N . THR A 1 98 ? 9.633 4.52 -0.82 1 94.44 98 THR A N 1
ATOM 763 C CA . THR A 1 98 ? 9.039 3.221 -0.516 1 94.44 98 THR A CA 1
ATOM 764 C C . THR A 1 98 ? 7.645 3.107 -1.119 1 94.44 98 THR A C 1
ATOM 766 O O . THR A 1 98 ? 7.297 2.086 -1.714 1 94.44 98 THR A O 1
ATOM 769 N N . LEU A 1 99 ? 6.906 4.133 -1.001 1 97.25 99 LEU A N 1
ATOM 770 C CA . LEU A 1 99 ? 5.527 4.133 -1.484 1 97.25 99 LEU A CA 1
ATOM 771 C C . LEU A 1 99 ? 5.488 4.07 -3.008 1 97.25 99 LEU A C 1
ATOM 773 O O . LEU A 1 99 ? 4.516 3.578 -3.588 1 97.25 99 LEU A O 1
ATOM 777 N N . GLU A 1 100 ? 6.531 4.531 -3.646 1 96.69 100 GLU A N 1
ATOM 778 C CA . GLU A 1 100 ? 6.617 4.434 -5.098 1 96.69 100 GLU A CA 1
ATOM 779 C C . GLU A 1 100 ? 6.66 2.979 -5.555 1 96.69 100 GLU A C 1
ATOM 781 O O . GLU A 1 100 ? 6.059 2.623 -6.57 1 96.69 100 GLU A O 1
ATOM 786 N N . LYS A 1 101 ? 7.371 2.197 -4.867 1 94.88 101 LYS A N 1
ATOM 787 C CA . LYS A 1 101 ? 7.422 0.77 -5.176 1 94.88 101 LYS A CA 1
ATOM 788 C C . LYS A 1 101 ? 6.055 0.116 -4.977 1 94.88 101 LYS A C 1
ATOM 790 O O . LYS A 1 101 ? 5.641 -0.724 -5.777 1 94.88 101 LYS A O 1
ATOM 795 N N . TYR A 1 102 ? 5.414 0.543 -3.934 1 96.19 102 TYR A N 1
ATOM 796 C CA . TYR A 1 102 ? 4.055 0.075 -3.709 1 96.19 102 TYR A CA 1
ATOM 797 C C . TYR A 1 102 ? 3.15 0.438 -4.883 1 96.19 102 TYR A C 1
ATOM 799 O O . TYR A 1 102 ? 2.4 -0.405 -5.379 1 96.19 102 TYR A O 1
ATOM 807 N N . GLN A 1 103 ? 3.262 1.688 -5.242 1 97 103 GLN A N 1
ATOM 808 C CA . GLN A 1 103 ? 2.441 2.182 -6.344 1 97 103 GLN A CA 1
ATOM 809 C C . GLN A 1 103 ? 2.689 1.379 -7.617 1 97 103 GLN A C 1
ATOM 811 O O . GLN A 1 103 ? 1.749 1.034 -8.336 1 97 103 GLN A O 1
ATOM 816 N N . TYR A 1 104 ? 3.896 1.096 -7.902 1 96.75 104 TYR A N 1
ATOM 817 C CA . TYR A 1 104 ? 4.27 0.312 -9.07 1 96.75 104 TYR A CA 1
ATOM 818 C C . TYR A 1 104 ? 3.596 -1.056 -9.055 1 96.75 104 TYR A C 1
ATOM 820 O O . TYR A 1 104 ? 2.965 -1.46 -10.031 1 96.75 104 TYR A O 1
ATOM 828 N N . THR A 1 105 ? 3.736 -1.711 -7.965 1 97.5 105 THR A N 1
ATOM 829 C CA . THR A 1 105 ? 3.18 -3.053 -7.82 1 97.5 105 THR A CA 1
ATOM 830 C C . THR A 1 105 ? 1.657 -3.02 -7.926 1 97.5 105 THR A C 1
ATOM 832 O O . THR A 1 105 ? 1.061 -3.846 -8.617 1 97.5 105 THR A O 1
ATOM 835 N N . LEU A 1 106 ? 1.054 -2.072 -7.32 1 98.12 106 LEU A N 1
ATOM 836 C CA . LEU A 1 106 ? -0.402 -1.978 -7.34 1 98.12 106 LEU A CA 1
ATOM 837 C C . LEU A 1 106 ? -0.908 -1.688 -8.75 1 98.12 106 LEU A C 1
ATOM 839 O O . LEU A 1 106 ? -1.945 -2.213 -9.164 1 98.12 106 LEU A O 1
ATOM 843 N N . ASP A 1 107 ? -0.173 -0.838 -9.438 1 97.69 107 ASP A N 1
ATOM 844 C CA . ASP A 1 107 ? -0.552 -0.558 -10.82 1 97.69 107 ASP A CA 1
ATOM 845 C C . ASP A 1 107 ? -0.544 -1.832 -11.664 1 97.69 107 ASP A C 1
ATOM 847 O O . ASP A 1 107 ? -1.485 -2.09 -12.414 1 97.69 107 ASP A O 1
ATOM 851 N N . ARG A 1 108 ? 0.44 -2.6 -11.523 1 97.62 108 ARG A N 1
ATOM 852 C CA . ARG A 1 108 ? 0.56 -3.842 -12.273 1 97.62 108 ARG A CA 1
ATOM 853 C C . ARG A 1 108 ? -0.493 -4.855 -11.836 1 97.62 108 ARG A C 1
ATOM 855 O O . ARG A 1 108 ? -1.081 -5.547 -12.672 1 97.62 108 ARG A O 1
ATOM 862 N N . PHE A 1 109 ? -0.681 -4.945 -10.57 1 98.5 109 PHE A N 1
ATOM 863 C CA . PHE A 1 109 ? -1.688 -5.832 -10.008 1 98.5 109 PHE A CA 1
ATOM 864 C C . PHE A 1 109 ? -3.061 -5.543 -10.609 1 98.5 109 PHE A C 1
ATOM 866 O O . PHE A 1 109 ? -3.715 -6.441 -11.141 1 98.5 109 PHE A O 1
ATOM 873 N N . PHE A 1 110 ? -3.449 -4.32 -10.625 1 98.12 110 PHE A N 1
ATOM 874 C CA . PHE A 1 110 ? -4.809 -3.998 -11.031 1 98.12 110 PHE A CA 1
ATOM 875 C C . PHE A 1 110 ? -4.945 -4.051 -12.547 1 98.12 110 PHE A C 1
ATOM 877 O O . PHE A 1 110 ? -6.02 -4.371 -13.07 1 98.12 110 PHE A O 1
ATOM 884 N N . SER A 1 111 ? -3.869 -3.725 -13.25 1 97.75 111 SER A N 1
ATOM 885 C CA . SER A 1 111 ? -3.895 -3.914 -14.695 1 97.75 111 SER A CA 1
ATOM 886 C C . SER A 1 111 ? -4.219 -5.359 -15.062 1 97.75 111 SER A C 1
ATOM 888 O O . SER A 1 111 ? -5.066 -5.617 -15.914 1 97.75 111 SER A O 1
ATOM 890 N N . MET A 1 112 ? -3.588 -6.27 -14.422 1 97.62 112 MET A N 1
ATOM 891 C CA . MET A 1 112 ? -3.822 -7.688 -14.68 1 97.62 112 MET A CA 1
ATOM 892 C C . MET A 1 112 ? -5.184 -8.117 -14.148 1 97.62 112 MET A C 1
ATOM 894 O O . MET A 1 112 ? -5.918 -8.844 -14.828 1 97.62 112 MET A O 1
ATOM 898 N N . TYR A 1 113 ? -5.508 -7.719 -12.992 1 97.88 113 TYR A N 1
ATOM 899 C CA . TYR A 1 113 ? -6.766 -8.086 -12.359 1 97.88 113 TYR A CA 1
ATOM 900 C C . TYR A 1 113 ? -7.953 -7.711 -13.234 1 97.88 113 TYR A C 1
ATOM 902 O O . TYR A 1 113 ? -8.867 -8.516 -13.43 1 97.88 113 TYR A O 1
ATOM 910 N N . GLU A 1 114 ? -7.93 -6.527 -13.711 1 96.56 114 GLU A N 1
ATOM 911 C CA . GLU A 1 114 ? -9.016 -6.035 -14.547 1 96.56 114 GLU A CA 1
ATOM 912 C C . GLU A 1 114 ? -9.094 -6.805 -15.867 1 96.56 114 GLU A C 1
ATOM 914 O O . GLU A 1 114 ? -10.18 -7.039 -16.391 1 96.56 114 GLU A O 1
ATOM 919 N N . ARG A 1 115 ? -7.98 -7.168 -16.406 1 95.62 115 ARG A N 1
ATOM 920 C CA . ARG A 1 115 ? -7.953 -7.961 -17.625 1 95.62 115 ARG A CA 1
ATOM 921 C C . ARG A 1 115 ? -8.602 -9.328 -17.406 1 95.62 115 ARG A C 1
ATOM 923 O O . ARG A 1 115 ? -9.367 -9.797 -18.266 1 95.62 115 ARG A O 1
ATOM 930 N N . ILE A 1 116 ? -8.359 -9.93 -16.297 1 94.94 116 ILE A N 1
ATOM 931 C CA . ILE A 1 116 ? -8.898 -11.242 -15.984 1 94.94 116 ILE A CA 1
ATOM 932 C C . ILE A 1 116 ? -10.414 -11.156 -15.828 1 94.94 116 ILE A C 1
ATOM 934 O O . ILE A 1 116 ? -11.156 -12.008 -16.328 1 94.94 116 ILE A O 1
ATOM 938 N N . LEU A 1 117 ? -10.875 -10.156 -15.133 1 92.31 117 LEU A N 1
ATOM 939 C CA . LEU A 1 117 ? -12.305 -9.961 -14.922 1 92.31 117 LEU A CA 1
ATOM 940 C C . LEU A 1 117 ? -13.023 -9.742 -16.25 1 92.31 117 LEU A C 1
ATOM 942 O O . LEU A 1 117 ? -14.133 -10.242 -16.438 1 92.31 117 LEU A O 1
ATOM 946 N N . PHE A 1 118 ? -12.414 -8.953 -17.062 1 89.56 118 PHE A N 1
ATOM 947 C CA . PHE A 1 118 ? -13 -8.672 -18.375 1 89.56 118 PHE A CA 1
ATOM 948 C C . PHE A 1 118 ? -13.125 -9.945 -19.203 1 89.56 118 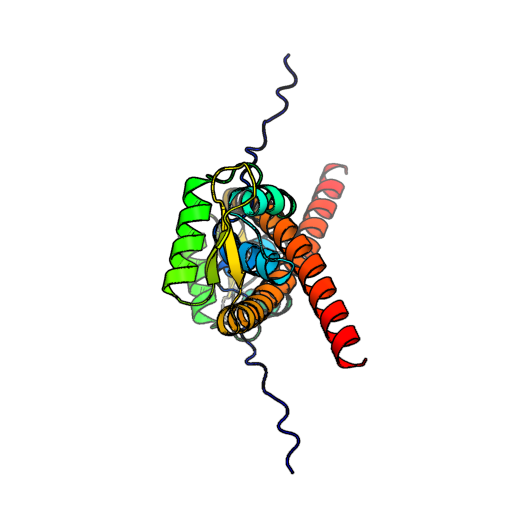PHE A C 1
ATOM 950 O O . PHE A 1 118 ? -14.141 -10.172 -19.859 1 89.56 118 PHE A O 1
ATOM 957 N N . VAL A 1 119 ? -12.164 -10.758 -19.125 1 85.88 119 VAL A N 1
ATOM 958 C CA . VAL A 1 119 ? -12.148 -12 -19.906 1 85.88 119 VAL A CA 1
ATOM 959 C C . VAL A 1 119 ? -13.195 -12.961 -19.344 1 85.88 119 VAL A C 1
ATOM 961 O O . VAL A 1 119 ? -13.891 -13.648 -20.094 1 85.88 119 VAL A O 1
ATOM 964 N N . SER A 1 120 ? -13.281 -12.992 -18.047 1 84.12 120 SER A N 1
ATOM 965 C CA . SER A 1 120 ? -14.25 -13.875 -17.391 1 84.12 120 SER A CA 1
ATOM 966 C C . SER A 1 120 ? -15.68 -13.445 -17.703 1 84.12 120 SER A C 1
ATOM 968 O O . SER A 1 120 ? -16.578 -14.289 -17.859 1 84.12 120 SER A O 1
ATOM 970 N N . MET A 1 121 ? -15.953 -12.188 -17.766 1 79.44 121 MET A N 1
ATOM 971 C CA . MET A 1 121 ? -17.266 -11.648 -18.078 1 79.44 121 MET A CA 1
ATOM 972 C C . MET A 1 121 ? -17.656 -11.961 -19.516 1 79.44 121 MET A C 1
ATOM 974 O O . MET A 1 121 ? -18.828 -12.242 -19.812 1 79.44 121 MET A O 1
ATOM 978 N N . GLU A 1 122 ? -16.734 -11.922 -20.359 1 80.06 122 GLU A N 1
ATOM 979 C CA . GLU A 1 122 ? -16.984 -12.234 -21.766 1 80.06 122 GLU A CA 1
ATOM 980 C C . GLU A 1 122 ? -17.297 -13.719 -21.953 1 80.06 122 GLU A C 1
ATOM 982 O O . GLU A 1 122 ? -18.109 -14.078 -22.797 1 80.06 122 GLU A O 1
ATOM 987 N N . LYS A 1 123 ? -16.734 -14.523 -21.172 1 77 123 LYS A N 1
ATOM 988 C CA . LYS A 1 123 ? -16.969 -15.969 -21.281 1 77 123 LYS A CA 1
ATOM 989 C C . LYS A 1 123 ? -18.344 -16.344 -20.734 1 77 123 LYS A C 1
ATOM 991 O O . LYS A 1 123 ? -18.938 -17.328 -21.188 1 77 123 LYS A O 1
ATOM 996 N N . THR A 1 124 ? -18.812 -15.711 -19.797 1 73.56 124 THR A N 1
ATOM 997 C CA . THR A 1 124 ? -20.125 -15.992 -19.219 1 73.56 124 THR A CA 1
ATOM 998 C C . THR A 1 124 ? -21.234 -15.531 -20.156 1 73.56 124 THR A C 1
ATOM 1000 O O . THR A 1 124 ? -22.328 -16.109 -20.172 1 73.56 124 THR A O 1
ATOM 1003 N N . ASN A 1 125 ? -20.984 -14.469 -20.875 1 71.69 125 ASN A N 1
ATOM 1004 C CA . ASN A 1 125 ? -21.969 -13.984 -21.812 1 71.69 125 ASN A CA 1
ATOM 1005 C C . ASN A 1 125 ? -22.031 -14.844 -23.078 1 71.69 125 ASN A C 1
ATOM 1007 O O . ASN A 1 125 ? -22.984 -14.758 -23.844 1 71.69 125 ASN A O 1
ATOM 1011 N N . GLU A 1 126 ? -21.078 -15.727 -23.359 1 57.28 126 GLU A N 1
ATOM 1012 C CA . GLU A 1 126 ? -21.234 -16.672 -24.453 1 57.28 126 GLU A CA 1
ATOM 1013 C C . GLU A 1 126 ? -21.953 -17.938 -24 1 57.28 126 GLU A C 1
ATOM 1015 O O . GLU A 1 126 ? -22.766 -18.484 -24.75 1 57.28 126 GLU A O 1
ATOM 1020 N N . MET B 1 1 ? 36.812 12.172 -11.289 1 26.77 1 MET B N 1
ATOM 1021 C CA . MET B 1 1 ? 35.75 12.414 -10.336 1 26.77 1 MET B CA 1
ATOM 1022 C C . MET B 1 1 ? 34.531 11.539 -10.648 1 26.77 1 MET B C 1
ATOM 1024 O O . MET B 1 1 ? 33.938 11.672 -11.719 1 26.77 1 MET B O 1
ATOM 1028 N N . GLY B 1 2 ? 34.531 10.211 -10.227 1 28.78 2 GLY B N 1
ATOM 1029 C CA . GLY B 1 2 ? 33.781 9.023 -10.625 1 28.78 2 GLY B CA 1
ATOM 1030 C C . GLY B 1 2 ? 32.281 9.164 -10.438 1 28.78 2 GLY B C 1
ATOM 1031 O O . GLY B 1 2 ? 31.828 9.727 -9.438 1 28.78 2 GLY B O 1
ATOM 1032 N N . ASN B 1 3 ? 31.469 9.453 -11.469 1 31.06 3 ASN B N 1
ATOM 1033 C CA . ASN B 1 3 ? 30.031 9.57 -11.617 1 31.06 3 ASN B CA 1
ATOM 1034 C C . ASN B 1 3 ? 29.297 8.453 -10.875 1 31.06 3 ASN B C 1
ATOM 1036 O O . ASN B 1 3 ? 29.328 7.293 -11.297 1 31.06 3 ASN B O 1
ATOM 1040 N N . GLY B 1 4 ? 29.531 8.398 -9.484 1 29.11 4 GLY B N 1
ATOM 1041 C CA . GLY B 1 4 ? 28.906 7.434 -8.602 1 29.11 4 GLY B CA 1
ATOM 1042 C C . GLY B 1 4 ? 27.438 7.211 -8.922 1 29.11 4 GLY B C 1
ATOM 1043 O O . GLY B 1 4 ? 26.594 8.094 -8.703 1 29.11 4 GLY B O 1
ATOM 1044 N N . LYS B 1 5 ? 27.078 6.668 -10.062 1 34.25 5 LYS B N 1
ATOM 1045 C CA . LYS B 1 5 ? 25.797 6.027 -10.344 1 34.25 5 LYS B CA 1
ATOM 1046 C C . LYS B 1 5 ? 25.172 5.461 -9.07 1 34.25 5 LYS B C 1
ATOM 1048 O O . LYS B 1 5 ? 25.75 4.578 -8.43 1 34.25 5 LYS B O 1
ATOM 1053 N N . ASP B 1 6 ? 24.656 6.238 -8.086 1 30.88 6 ASP B N 1
ATOM 1054 C CA . ASP B 1 6 ? 23.828 6.059 -6.906 1 30.88 6 ASP B CA 1
ATOM 1055 C C . ASP B 1 6 ? 22.906 4.844 -7.062 1 30.88 6 ASP B C 1
ATOM 1057 O O . ASP B 1 6 ? 22.078 4.805 -7.973 1 30.88 6 ASP B O 1
ATOM 1061 N N . LYS B 1 7 ? 23.312 3.561 -6.879 1 33.91 7 LYS B N 1
ATOM 1062 C CA . LYS B 1 7 ? 22.688 2.264 -6.621 1 33.91 7 LYS B CA 1
ATOM 1063 C C . LYS B 1 7 ? 21.359 2.422 -5.883 1 33.91 7 LYS B C 1
ATOM 1065 O O . LYS B 1 7 ? 21.344 2.652 -4.672 1 33.91 7 LYS B O 1
ATOM 1070 N N . ILE B 1 8 ? 20.484 3.32 -6.125 1 38.12 8 ILE B N 1
ATOM 1071 C CA . ILE B 1 8 ? 19.125 3.238 -5.613 1 38.12 8 ILE B CA 1
ATOM 1072 C C . ILE B 1 8 ? 18.781 1.788 -5.273 1 38.12 8 ILE B C 1
ATOM 1074 O O . ILE B 1 8 ? 18.875 0.906 -6.133 1 38.12 8 ILE B O 1
ATOM 1078 N N . HIS B 1 9 ? 19.25 1.242 -4.141 1 39.97 9 HIS B N 1
ATOM 1079 C CA . HIS B 1 9 ? 18.953 -0.055 -3.537 1 39.97 9 HIS B CA 1
ATOM 1080 C C . HIS B 1 9 ? 17.625 -0.606 -4.027 1 39.97 9 HIS B C 1
ATOM 1082 O O . HIS B 1 9 ? 16.609 0.091 -3.986 1 39.97 9 HIS B O 1
ATOM 1088 N N . ALA B 1 10 ? 17.516 -1.37 -4.957 1 45.03 10 ALA B N 1
ATOM 1089 C CA . ALA B 1 10 ? 16.547 -2.182 -5.668 1 45.03 10 ALA B CA 1
ATOM 1090 C C . ALA B 1 10 ? 15.492 -2.744 -4.707 1 45.03 10 ALA B C 1
ATOM 1092 O O . ALA B 1 10 ? 15.453 -3.951 -4.461 1 45.03 10 ALA B O 1
ATOM 1093 N N . CYS B 1 11 ? 15.227 -2.111 -3.592 1 55.69 11 CYS B N 1
ATOM 1094 C CA . CYS B 1 11 ? 14.242 -2.75 -2.729 1 55.69 11 CYS B CA 1
ATOM 1095 C C . CYS B 1 11 ? 12.977 -3.098 -3.506 1 55.69 11 CYS B C 1
ATOM 1097 O O . CYS B 1 11 ? 12.391 -2.236 -4.16 1 55.69 11 CYS B O 1
ATOM 1099 N N . GLY B 1 12 ? 12.977 -4.34 -3.855 1 77 12 GLY B N 1
ATOM 1100 C CA . GLY B 1 12 ? 11.898 -4.953 -4.621 1 77 12 GLY B CA 1
ATOM 1101 C C . GLY B 1 12 ? 10.523 -4.621 -4.086 1 77 12 GLY B C 1
ATOM 1102 O O . GLY B 1 12 ? 10.367 -3.68 -3.305 1 77 12 GLY B O 1
ATOM 1103 N N . ALA B 1 13 ? 9.562 -5.133 -4.637 1 84.88 13 ALA B N 1
ATOM 1104 C CA . ALA B 1 13 ? 8.148 -4.98 -4.293 1 84.88 13 ALA B CA 1
ATOM 1105 C C . ALA B 1 13 ? 7.902 -5.324 -2.826 1 84.88 13 ALA B C 1
ATOM 1107 O O . ALA B 1 13 ? 8.625 -6.137 -2.242 1 84.88 13 ALA B O 1
ATOM 1108 N N . PRO B 1 14 ? 6.965 -4.613 -2.193 1 91.25 14 PRO B N 1
ATOM 1109 C CA . PRO B 1 14 ? 6.645 -4.91 -0.796 1 91.25 14 PRO B CA 1
ATOM 1110 C C . PRO B 1 14 ? 6.191 -6.352 -0.587 1 91.25 14 PRO B C 1
ATOM 1112 O O . PRO B 1 14 ? 5.289 -6.828 -1.28 1 91.25 14 PRO B O 1
ATOM 1115 N N . LYS B 1 15 ? 6.707 -6.906 0.475 1 90.81 15 LYS B N 1
ATOM 1116 C CA . LYS B 1 15 ? 6.477 -8.328 0.717 1 90.81 15 LYS B CA 1
ATOM 1117 C C . LYS B 1 15 ? 5.004 -8.609 1.013 1 90.81 15 LYS B C 1
ATOM 1119 O O . LYS B 1 15 ? 4.496 -9.688 0.708 1 90.81 15 LYS B O 1
ATOM 1124 N N . ASN B 1 16 ? 4.336 -7.715 1.576 1 93.06 16 ASN B N 1
ATOM 1125 C CA . ASN B 1 16 ? 2.936 -7.914 1.938 1 93.06 16 ASN B CA 1
ATOM 1126 C C . ASN B 1 16 ? 2.039 -7.969 0.705 1 93.06 16 ASN B C 1
ATOM 1128 O O . ASN B 1 16 ? 0.864 -8.328 0.802 1 93.06 16 ASN B O 1
ATOM 1132 N N . LEU B 1 17 ? 2.58 -7.59 -0.398 1 97.19 17 LEU B N 1
ATOM 1133 C CA . LEU B 1 17 ? 1.794 -7.672 -1.624 1 97.19 17 LEU B CA 1
ATOM 1134 C C . LEU B 1 17 ? 2.068 -8.984 -2.359 1 97.19 17 LEU B C 1
ATOM 1136 O O . LEU B 1 17 ? 1.477 -9.242 -3.408 1 97.19 17 LEU B O 1
ATOM 1140 N N . LEU B 1 18 ? 2.865 -9.836 -1.762 1 97.62 18 LEU B N 1
ATOM 1141 C CA . LEU B 1 18 ? 3.227 -11.078 -2.434 1 97.62 18 LEU B CA 1
ATOM 1142 C C . LEU B 1 18 ? 2.02 -12 -2.553 1 97.62 18 LEU B C 1
ATOM 1144 O O . LEU B 1 18 ? 1.768 -12.57 -3.617 1 97.62 18 LEU B O 1
ATOM 1148 N N . ILE B 1 19 ? 1.278 -12.102 -1.537 1 98.5 19 ILE B N 1
ATOM 1149 C CA . ILE B 1 19 ? 0.156 -13.031 -1.509 1 98.5 19 ILE B CA 1
ATOM 1150 C C . ILE B 1 19 ? -0.869 -12.633 -2.57 1 98.5 19 ILE B C 1
ATOM 1152 O O . ILE B 1 19 ? -1.235 -13.453 -3.42 1 98.5 19 ILE B O 1
ATOM 1156 N N . PRO B 1 20 ? -1.316 -11.383 -2.582 1 98.62 20 PRO B N 1
ATOM 1157 C CA . PRO B 1 20 ? -2.279 -11.055 -3.635 1 98.62 20 PRO B CA 1
ATOM 1158 C C . PRO B 1 20 ? -1.703 -11.234 -5.039 1 98.62 20 PRO B C 1
ATOM 1160 O O . PRO B 1 20 ? -2.422 -11.625 -5.961 1 98.62 20 PRO B O 1
ATOM 1163 N N . CYS B 1 21 ? -0.451 -10.977 -5.172 1 98.69 21 CYS B N 1
ATOM 1164 C CA . CYS B 1 21 ? 0.156 -11.117 -6.492 1 98.69 21 CYS B CA 1
ATOM 1165 C C . CYS B 1 21 ? 0.246 -12.578 -6.898 1 98.69 21 CYS B C 1
ATOM 1167 O O . CYS B 1 21 ? -0.034 -12.93 -8.047 1 98.69 21 CYS B O 1
ATOM 1169 N N . VAL B 1 22 ? 0.599 -13.461 -6 1 98.81 22 VAL B N 1
ATOM 1170 C CA . VAL B 1 22 ? 0.683 -14.891 -6.285 1 98.81 22 VAL B CA 1
ATOM 1171 C C . VAL B 1 22 ? -0.701 -15.43 -6.645 1 98.81 22 VAL B C 1
ATOM 1173 O O . VAL B 1 22 ? -0.856 -16.156 -7.633 1 98.81 22 VAL B O 1
ATOM 1176 N N . LEU B 1 23 ? -1.676 -15.102 -5.891 1 98.88 23 LEU B N 1
ATOM 1177 C CA . LEU B 1 23 ? -3.037 -15.555 -6.156 1 98.88 23 LEU B CA 1
ATOM 1178 C C . LEU B 1 23 ? -3.516 -15.062 -7.52 1 98.88 23 LEU B C 1
ATOM 1180 O O . LEU B 1 23 ? -4.199 -15.789 -8.242 1 98.88 23 LEU B O 1
ATOM 1184 N N . LEU B 1 24 ? -3.178 -13.836 -7.793 1 98.81 24 LEU B N 1
ATOM 1185 C CA . LEU B 1 24 ? -3.584 -13.266 -9.07 1 98.81 24 LEU B CA 1
ATOM 1186 C C . LEU B 1 24 ? -2.951 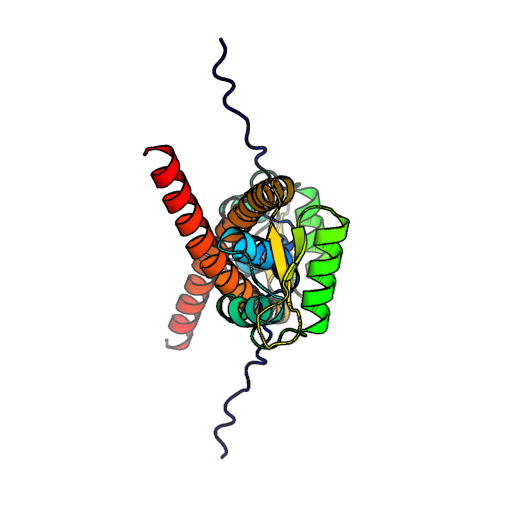-14.023 -10.234 1 98.81 24 LEU B C 1
ATOM 1188 O O . LEU B 1 24 ? -3.621 -14.312 -11.227 1 98.81 24 LEU B O 1
ATOM 1192 N N . LEU B 1 25 ? -1.659 -14.289 -10.117 1 98.75 25 LEU B N 1
ATOM 1193 C CA . LEU B 1 25 ? -0.975 -15.062 -11.148 1 98.75 25 LEU B CA 1
ATOM 1194 C C . LEU B 1 25 ? -1.65 -16.406 -11.359 1 98.75 25 LEU B C 1
ATOM 1196 O O . LEU B 1 25 ? -1.862 -16.828 -12.5 1 98.75 25 LEU B O 1
ATOM 1200 N N . LEU B 1 26 ? -2.059 -17.047 -10.266 1 98.75 26 LEU B N 1
ATOM 1201 C CA . LEU B 1 26 ? -2.664 -18.375 -10.344 1 98.75 26 LEU B CA 1
ATOM 1202 C C . LEU B 1 26 ? -4.098 -18.281 -10.859 1 98.75 26 LEU B C 1
ATOM 1204 O O . LEU B 1 26 ? -4.625 -19.25 -11.406 1 98.75 26 LEU B O 1
ATOM 1208 N N . ARG B 1 27 ? -4.727 -17.188 -10.594 1 98.12 27 ARG B N 1
ATOM 1209 C CA . ARG B 1 27 ? -6.047 -16.953 -11.18 1 98.12 27 ARG B CA 1
ATOM 1210 C C . ARG B 1 27 ? -5.965 -16.859 -12.695 1 98.12 27 ARG B C 1
ATOM 1212 O O . ARG B 1 27 ? -6.871 -17.312 -13.398 1 98.12 27 ARG B O 1
ATOM 1219 N N . ARG B 1 28 ? -4.93 -16.25 -13.125 1 97.38 28 ARG B N 1
ATOM 1220 C CA . ARG B 1 28 ? -4.715 -16.141 -14.562 1 97.38 28 ARG B CA 1
ATOM 1221 C C . ARG B 1 28 ? -4.438 -17.5 -15.188 1 97.38 28 ARG B C 1
ATOM 1223 O O . ARG B 1 28 ? -5.008 -17.844 -16.219 1 97.38 28 ARG B O 1
ATOM 1230 N N . VAL B 1 29 ? -3.516 -18.266 -14.586 1 97.62 29 VAL B N 1
ATOM 1231 C CA . VAL B 1 29 ? -3.176 -19.578 -15.125 1 97.62 29 VAL B CA 1
ATOM 1232 C C . VAL B 1 29 ? -2.494 -20.422 -14.047 1 97.62 29 VAL B C 1
ATOM 1234 O O . VAL B 1 29 ? -1.671 -19.906 -13.281 1 97.62 29 VAL B O 1
ATOM 1237 N N . SER B 1 30 ? -2.846 -21.688 -14 1 98.06 30 SER B N 1
ATOM 1238 C CA . SER B 1 30 ? -2.107 -22.625 -13.148 1 98.06 30 SER B CA 1
ATOM 1239 C C . SER B 1 30 ? -0.66 -22.766 -13.609 1 98.06 30 SER B C 1
ATOM 1241 O O . SER B 1 30 ? -0.383 -22.781 -14.812 1 98.06 30 SER B O 1
ATOM 1243 N N . ASN B 1 31 ? 0.27 -22.875 -12.609 1 97.81 31 ASN B N 1
ATOM 1244 C CA . ASN B 1 31 ? 1.673 -22.969 -12.992 1 97.81 31 ASN B CA 1
ATOM 1245 C C . ASN B 1 31 ? 2.514 -23.609 -11.898 1 97.81 31 ASN B C 1
ATOM 1247 O O . ASN B 1 31 ? 2.02 -23.859 -10.797 1 97.81 31 ASN B O 1
ATOM 1251 N N . HIS B 1 32 ? 3.758 -23.984 -12.234 1 97.44 32 HIS B N 1
ATOM 1252 C CA . HIS B 1 32 ? 4.691 -24.5 -11.234 1 97.44 32 HIS B CA 1
ATOM 1253 C C . HIS B 1 32 ? 5.461 -23.359 -10.57 1 97.44 32 HIS B C 1
ATOM 1255 O O . HIS B 1 32 ? 5.402 -22.219 -11.031 1 97.44 32 HIS B O 1
ATOM 1261 N N . GLY B 1 33 ? 6.141 -23.672 -9.492 1 97.75 33 GLY B N 1
ATOM 1262 C CA . GLY B 1 33 ? 6.77 -22.688 -8.633 1 97.75 33 GLY B CA 1
ATOM 1263 C C . GLY B 1 33 ? 7.75 -21.797 -9.367 1 97.75 33 GLY B C 1
ATOM 1264 O O . GLY B 1 33 ? 7.77 -20.578 -9.156 1 97.75 33 GLY B O 1
ATOM 1265 N N . TYR B 1 34 ? 8.469 -22.391 -10.242 1 96.38 34 TYR B N 1
ATOM 1266 C CA . TYR B 1 34 ? 9.484 -21.656 -10.984 1 96.38 34 TYR B CA 1
ATOM 1267 C C . TYR B 1 34 ? 8.852 -20.562 -11.852 1 96.38 34 TYR B C 1
ATOM 1269 O O . TYR B 1 34 ? 9.312 -19.422 -11.859 1 96.38 34 TYR B O 1
ATOM 1277 N N . GLN B 1 35 ? 7.898 -20.891 -12.547 1 97.56 35 GLN B N 1
ATOM 1278 C CA . GLN B 1 35 ? 7.242 -19.922 -13.422 1 97.56 35 GLN B CA 1
ATOM 1279 C C . GLN B 1 35 ? 6.566 -18.812 -12.617 1 97.56 35 GLN B C 1
ATOM 1281 O O . GLN B 1 35 ? 6.57 -17.656 -13.023 1 97.56 35 GLN B O 1
ATOM 1286 N N . ILE B 1 36 ? 5.984 -19.172 -11.453 1 98.44 36 ILE B N 1
ATOM 1287 C CA . ILE B 1 36 ? 5.359 -18.188 -10.578 1 98.44 36 ILE B CA 1
ATOM 1288 C C . ILE B 1 36 ? 6.398 -17.156 -10.133 1 98.44 36 ILE B C 1
ATOM 1290 O O . ILE B 1 36 ? 6.16 -15.945 -10.203 1 98.44 36 ILE B O 1
ATOM 1294 N N . ILE B 1 37 ? 7.574 -17.641 -9.797 1 98.06 37 ILE B N 1
ATOM 1295 C CA . ILE B 1 37 ? 8.664 -16.781 -9.344 1 98.06 37 ILE B CA 1
ATOM 1296 C C . ILE B 1 37 ? 9.094 -15.859 -10.484 1 98.06 37 ILE B C 1
ATOM 1298 O O . ILE B 1 37 ? 9.297 -14.656 -10.273 1 98.06 37 ILE B O 1
ATOM 1302 N N . GLN B 1 38 ? 9.133 -16.406 -11.672 1 97.5 38 GLN B N 1
ATOM 1303 C CA . GLN B 1 38 ? 9.516 -15.617 -12.836 1 97.5 38 GLN B CA 1
ATOM 1304 C C . GLN B 1 38 ? 8.477 -14.531 -13.125 1 97.5 38 GLN B C 1
ATOM 1306 O O . GLN B 1 38 ? 8.836 -13.383 -13.406 1 97.5 38 GLN B O 1
ATOM 1311 N N . ASP B 1 39 ? 7.246 -14.852 -13.016 1 97.94 39 ASP B N 1
ATOM 1312 C CA . ASP B 1 39 ? 6.172 -13.922 -13.344 1 97.94 39 ASP B CA 1
ATOM 1313 C C . ASP B 1 39 ? 6.043 -12.828 -12.289 1 97.94 39 ASP B C 1
ATOM 1315 O O . ASP B 1 39 ? 5.543 -11.742 -12.562 1 97.94 39 ASP B O 1
ATOM 1319 N N . LEU B 1 40 ? 6.5 -13.055 -11.094 1 97.94 40 LEU B N 1
ATOM 1320 C CA . LEU B 1 40 ? 6.438 -12.086 -10.008 1 97.94 40 LEU B CA 1
ATOM 1321 C C . LEU B 1 40 ? 7.316 -10.875 -10.305 1 97.94 40 LEU B C 1
ATOM 1323 O O . LEU B 1 40 ? 7.117 -9.797 -9.734 1 97.94 40 LEU B O 1
ATOM 1327 N N . VAL B 1 41 ? 8.258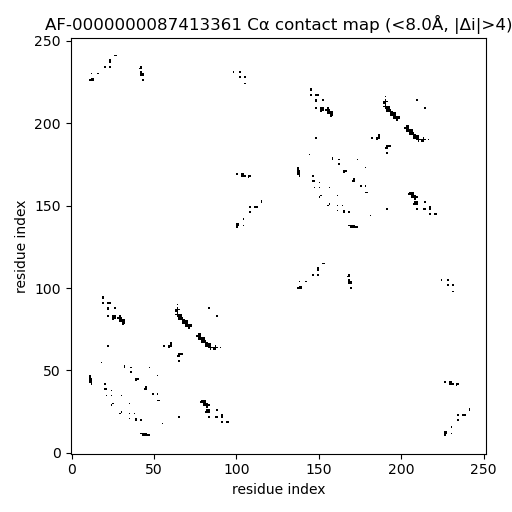 -11.047 -11.211 1 96.56 41 VAL B N 1
ATOM 1328 C CA . VAL B 1 41 ? 9.148 -9.961 -11.602 1 96.56 41 VAL B CA 1
ATOM 1329 C C . VAL B 1 41 ? 8.344 -8.82 -12.211 1 96.56 41 VAL B C 1
ATOM 1331 O O . VAL B 1 41 ? 8.672 -7.648 -12.016 1 96.56 41 VAL B O 1
ATOM 1334 N N . GLU B 1 42 ? 7.277 -9.164 -12.859 1 95.81 42 GLU B N 1
ATOM 1335 C CA . GLU B 1 42 ? 6.422 -8.164 -13.492 1 95.81 42 GLU B CA 1
ATOM 1336 C C . GLU B 1 42 ? 5.816 -7.223 -12.453 1 95.81 42 GLU B C 1
ATOM 1338 O O . GLU B 1 42 ? 5.488 -6.074 -12.766 1 95.81 42 GLU B O 1
ATOM 1343 N N . PHE B 1 43 ? 5.727 -7.734 -11.266 1 97.25 43 PHE B N 1
ATOM 1344 C CA . PHE B 1 43 ? 5.129 -6.945 -10.195 1 97.25 43 PHE B CA 1
ATOM 1345 C C . PHE B 1 43 ? 6.199 -6.191 -9.414 1 97.25 43 PHE B C 1
ATOM 1347 O O . PHE B 1 43 ? 5.891 -5.508 -8.438 1 97.25 43 PHE B O 1
ATOM 1354 N N . GLY B 1 44 ? 7.434 -6.391 -9.727 1 95.81 44 GLY B N 1
ATOM 1355 C CA . GLY B 1 44 ? 8.516 -5.691 -9.055 1 95.81 44 GLY B CA 1
ATOM 1356 C C . GLY B 1 44 ? 9.297 -6.582 -8.109 1 95.81 44 GLY B C 1
ATOM 1357 O O . GLY B 1 44 ? 10.188 -6.105 -7.395 1 95.81 44 GLY B O 1
ATOM 1358 N N . PHE B 1 45 ? 8.953 -7.887 -8.086 1 95.88 45 PHE B N 1
ATOM 1359 C CA . PHE B 1 45 ? 9.672 -8.828 -7.238 1 95.88 45 PHE B CA 1
ATOM 1360 C C . PHE B 1 45 ? 10.875 -9.398 -7.977 1 95.88 45 PHE B C 1
ATOM 1362 O O . PHE B 1 45 ? 10.969 -10.617 -8.18 1 95.88 45 PHE B O 1
ATOM 1369 N N . SER B 1 46 ? 11.891 -8.586 -8.234 1 90.94 46 SER B N 1
ATOM 1370 C CA . SER B 1 46 ? 13.023 -9 -9.055 1 90.94 46 SER B CA 1
ATOM 1371 C C . SER B 1 46 ? 14.07 -9.742 -8.211 1 90.94 46 SER B C 1
ATOM 1373 O O . SER B 1 46 ? 14.859 -10.516 -8.742 1 90.94 46 SER B O 1
ATOM 1375 N N . SER B 1 47 ? 14.055 -9.602 -6.957 1 89.19 47 SER B N 1
ATOM 1376 C CA . SER B 1 47 ? 15.086 -10.211 -6.125 1 89.19 47 SER B CA 1
ATOM 1377 C C . SER B 1 47 ? 14.477 -10.992 -4.969 1 89.19 47 SER B C 1
ATOM 1379 O O . SER B 1 47 ? 15.102 -11.156 -3.918 1 89.19 47 SER B O 1
ATOM 1381 N N . ILE B 1 48 ? 13.266 -11.43 -5.199 1 92.31 48 ILE B N 1
ATOM 1382 C CA . ILE B 1 48 ? 12.602 -12.125 -4.098 1 92.31 48 ILE B CA 1
ATOM 1383 C C . ILE B 1 48 ? 13.234 -13.5 -3.898 1 92.31 48 ILE B C 1
ATOM 1385 O O . ILE B 1 48 ? 13.609 -14.164 -4.867 1 92.31 48 ILE B O 1
ATOM 1389 N N . ASP B 1 49 ? 13.367 -13.883 -2.682 1 94.38 49 ASP B N 1
ATOM 1390 C CA . ASP B 1 49 ? 13.867 -15.203 -2.301 1 94.38 49 ASP B CA 1
ATOM 1391 C C . ASP B 1 49 ? 12.898 -16.297 -2.736 1 94.38 49 ASP B C 1
ATOM 1393 O O . ASP B 1 49 ? 11.75 -16.328 -2.285 1 94.38 49 ASP B O 1
ATOM 1397 N N . PRO B 1 50 ? 13.43 -17.234 -3.59 1 96.06 50 PRO B N 1
ATOM 1398 C CA . PRO B 1 50 ? 12.555 -18.344 -4.016 1 96.06 50 PRO B CA 1
ATOM 1399 C C . PRO B 1 50 ? 12.008 -19.141 -2.84 1 96.06 50 PRO B C 1
ATOM 1401 O O . PRO B 1 50 ? 10.859 -19.578 -2.873 1 96.06 50 PRO B O 1
ATOM 1404 N N . GLY B 1 51 ? 12.805 -19.344 -1.847 1 97.12 51 GLY B N 1
ATOM 1405 C CA . GLY B 1 51 ? 12.344 -20.047 -0.658 1 97.12 51 GLY B CA 1
ATOM 1406 C C . GLY B 1 51 ? 11.156 -19.375 0.008 1 97.12 51 GLY B C 1
ATOM 1407 O O . GLY B 1 51 ? 10.266 -20.062 0.518 1 97.12 51 GLY B O 1
ATOM 1408 N N . TYR B 1 52 ? 11.086 -18.141 -0.028 1 96.62 52 TYR B N 1
ATOM 1409 C CA . TYR B 1 52 ? 9.977 -17.391 0.542 1 96.62 52 TYR B CA 1
ATOM 1410 C C . TYR B 1 52 ? 8.695 -17.609 -0.259 1 96.62 52 TYR B C 1
ATOM 1412 O O . TYR B 1 52 ? 7.621 -17.797 0.316 1 96.62 52 TYR B O 1
ATOM 1420 N N . VAL B 1 53 ? 8.812 -17.609 -1.546 1 98 53 VAL B N 1
ATOM 1421 C CA . VAL B 1 53 ? 7.656 -17.828 -2.41 1 98 53 VAL B CA 1
ATOM 1422 C C . VAL B 1 53 ? 7.074 -19.219 -2.166 1 98 53 VAL B C 1
ATOM 1424 O O . VAL B 1 53 ? 5.855 -19.375 -2.041 1 98 53 VAL B O 1
ATOM 1427 N N . TYR B 1 54 ? 7.926 -20.156 -2.025 1 98.31 54 TYR B N 1
ATOM 1428 C CA . TYR B 1 54 ? 7.449 -21.516 -1.8 1 98.31 54 TYR B CA 1
ATOM 1429 C C . TYR B 1 54 ? 6.805 -21.656 -0.424 1 98.31 54 TYR B C 1
ATOM 1431 O O . TYR B 1 54 ? 5.875 -22.438 -0.24 1 98.31 54 TYR B O 1
ATOM 1439 N N . ARG B 1 55 ? 7.332 -20.953 0.469 1 98.19 55 ARG B N 1
ATOM 1440 C CA . ARG B 1 55 ? 6.707 -20.906 1.786 1 98.19 55 ARG B CA 1
ATOM 1441 C C . ARG B 1 55 ? 5.297 -20.344 1.708 1 98.19 55 ARG B C 1
ATOM 1443 O O . ARG B 1 55 ? 4.371 -20.859 2.336 1 98.19 55 ARG B O 1
ATOM 1450 N N . ILE B 1 56 ? 5.16 -19.297 0.964 1 98.38 56 ILE B N 1
ATOM 1451 C CA . ILE B 1 56 ? 3.854 -18.672 0.786 1 98.38 56 ILE B CA 1
ATOM 1452 C C . ILE B 1 56 ? 2.908 -19.641 0.08 1 98.38 56 ILE B C 1
ATOM 1454 O O . ILE B 1 56 ? 1.744 -19.781 0.464 1 98.38 56 ILE B O 1
ATOM 1458 N N . LEU B 1 57 ? 3.391 -20.359 -0.912 1 98.69 57 LEU B N 1
ATOM 1459 C CA . LEU B 1 57 ? 2.578 -21.328 -1.62 1 98.69 57 LEU B CA 1
ATOM 1460 C C . LEU B 1 57 ? 2.119 -22.438 -0.677 1 98.69 57 LEU B C 1
ATOM 1462 O O . LEU B 1 57 ? 0.953 -22.844 -0.705 1 98.69 57 LEU B O 1
ATOM 1466 N N . ARG B 1 58 ? 3.002 -22.875 0.124 1 98.38 58 ARG B N 1
ATOM 1467 C CA . ARG B 1 58 ? 2.652 -23.906 1.102 1 98.38 58 ARG B CA 1
ATOM 1468 C C . ARG B 1 58 ? 1.606 -23.391 2.086 1 98.38 58 ARG B C 1
ATOM 1470 O O . ARG B 1 58 ? 0.674 -24.109 2.441 1 98.38 58 ARG B O 1
ATOM 1477 N N . GLN B 1 59 ? 1.813 -22.188 2.545 1 98.56 59 GLN B N 1
ATOM 1478 C CA . GLN B 1 59 ? 0.854 -21.562 3.451 1 98.56 59 GLN B CA 1
ATOM 1479 C C . GLN B 1 59 ? -0.526 -21.469 2.809 1 98.56 59 GLN B C 1
ATOM 1481 O O . GLN B 1 59 ? -1.529 -21.844 3.42 1 98.56 59 GLN B O 1
ATOM 1486 N N . LEU B 1 60 ? -0.591 -21.016 1.621 1 98.81 60 LEU B N 1
ATOM 1487 C CA . LEU B 1 60 ? -1.856 -20.859 0.913 1 98.81 60 LEU B CA 1
ATOM 1488 C C . LEU B 1 60 ? -2.535 -22.203 0.693 1 98.81 60 LEU B C 1
ATOM 1490 O O . LEU B 1 60 ? -3.764 -22.297 0.731 1 98.81 60 LEU B O 1
ATOM 1494 N N . GLU B 1 61 ? -1.78 -23.203 0.426 1 98.75 61 GLU B N 1
ATOM 1495 C CA . GLU B 1 61 ? -2.318 -24.547 0.261 1 98.75 61 GLU B CA 1
ATOM 1496 C C . GLU B 1 61 ? -2.887 -25.078 1.573 1 98.75 61 GLU B C 1
ATOM 1498 O O . GLU B 1 61 ? -3.979 -25.656 1.596 1 98.75 61 GLU B O 1
ATOM 1503 N N . SER B 1 62 ? -2.105 -24.891 2.635 1 98.62 62 SER B N 1
ATOM 1504 C CA . SER B 1 62 ? -2.572 -25.328 3.947 1 98.62 62 SER B CA 1
ATOM 1505 C C . SER B 1 62 ? -3.887 -24.641 4.32 1 98.62 62 SER B C 1
ATOM 1507 O O . SER B 1 62 ? -4.715 -25.234 5.023 1 98.62 62 SER B O 1
ATOM 1509 N N . GLU B 1 63 ? -4.098 -23.438 3.781 1 98.56 63 GLU B N 1
ATOM 1510 C CA . GLU B 1 63 ? -5.305 -22.656 4.059 1 98.56 63 GLU B CA 1
ATOM 1511 C C . GLU B 1 63 ? -6.391 -22.938 3.023 1 98.56 63 GLU B C 1
ATOM 1513 O O . GLU B 1 63 ? -7.453 -22.312 3.051 1 98.56 63 GLU B O 1
ATOM 1518 N N . LYS B 1 64 ? -6.109 -23.766 2.107 1 98.75 64 LYS B N 1
ATOM 1519 C CA . LYS B 1 64 ? -7.031 -24.25 1.081 1 98.75 64 LYS B CA 1
ATOM 1520 C C . LYS B 1 64 ? -7.379 -23.141 0.091 1 98.75 64 LYS B C 1
ATOM 1522 O O . LYS B 1 64 ? -8.445 -23.172 -0.529 1 98.75 64 LYS B O 1
ATOM 1527 N N . LEU B 1 65 ? -6.484 -22.156 -0.019 1 98.88 65 LEU B N 1
ATOM 1528 C CA . LEU B 1 65 ? -6.66 -21.078 -0.983 1 98.88 65 LEU B CA 1
ATOM 1529 C C . LEU B 1 65 ? -6.016 -21.422 -2.318 1 98.88 65 LEU B C 1
ATOM 1531 O O . LEU B 1 65 ? -6.34 -20.828 -3.348 1 98.88 65 LEU B O 1
ATOM 1535 N N . VAL B 1 66 ? -5.094 -22.328 -2.248 1 98.88 66 VAL B N 1
ATOM 1536 C CA . VAL B 1 66 ? -4.375 -22.891 -3.389 1 98.88 66 VAL B CA 1
ATOM 1537 C C . VAL B 1 66 ? -4.312 -24.406 -3.268 1 98.88 66 VAL B C 1
ATOM 1539 O O . VAL B 1 66 ? -4.332 -24.953 -2.16 1 98.88 66 VAL B O 1
ATOM 1542 N N . GLN B 1 67 ? -4.324 -25.047 -4.363 1 98.88 67 GLN B N 1
ATOM 1543 C CA . GLN B 1 67 ? -4.109 -26.484 -4.398 1 98.88 67 GLN B CA 1
ATOM 1544 C C . GLN B 1 67 ? -2.986 -26.859 -5.367 1 98.88 67 GLN B C 1
ATOM 1546 O O . GLN B 1 67 ? -2.602 -26.047 -6.215 1 98.88 67 GLN B O 1
ATOM 1551 N N . SER B 1 68 ? -2.395 -28.031 -5.152 1 98.31 68 SER B N 1
ATOM 1552 C CA . SER B 1 68 ? -1.316 -28.453 -6.039 1 98.31 68 SER B CA 1
ATOM 1553 C C . SER B 1 68 ? -1.409 -29.953 -6.34 1 98.31 68 SER B C 1
ATOM 1555 O O . SER B 1 68 ? -2.113 -30.688 -5.648 1 98.31 68 SER B O 1
ATOM 1557 N N . HIS B 1 69 ? -0.918 -30.375 -7.434 1 96.81 69 HIS B N 1
ATOM 1558 C CA . HIS B 1 69 ? -0.779 -31.766 -7.824 1 96.81 69 HIS B CA 1
ATOM 1559 C C . HIS B 1 69 ? 0.511 -32 -8.602 1 96.81 69 HIS B C 1
ATOM 1561 O O . HIS B 1 69 ? 1.059 -31.062 -9.195 1 96.81 69 HIS B O 1
ATOM 1567 N N . TRP B 1 70 ? 0.985 -33.188 -8.523 1 95.38 70 TRP B N 1
ATOM 1568 C CA . TRP B 1 70 ? 2.197 -33.531 -9.258 1 95.38 70 TRP B CA 1
ATOM 1569 C C . TRP B 1 70 ? 1.866 -33.938 -10.695 1 95.38 70 TRP B C 1
ATOM 1571 O O . TRP B 1 70 ? 0.957 -34.719 -10.922 1 95.38 70 TRP B O 1
ATOM 1581 N N . GLU B 1 71 ? 2.484 -33.281 -11.633 1 91.25 71 GLU B N 1
ATOM 1582 C CA . GLU B 1 71 ? 2.34 -33.625 -13.047 1 91.25 71 GLU B CA 1
ATOM 1583 C C . GLU B 1 71 ? 3.588 -34.344 -13.57 1 91.25 71 GLU B C 1
ATOM 1585 O O . GLU B 1 71 ? 4.699 -33.812 -13.43 1 91.25 71 GLU B O 1
ATOM 1590 N N . VAL B 1 72 ? 3.361 -35.625 -13.984 1 85.38 72 VAL B N 1
ATOM 1591 C CA . VAL B 1 72 ? 4.457 -36.406 -14.523 1 85.38 72 VAL B CA 1
ATOM 1592 C C . VAL B 1 72 ? 4.574 -36.188 -16.031 1 85.38 72 VAL B C 1
ATOM 1594 O O . VAL B 1 72 ? 3.582 -36.312 -16.75 1 85.38 72 VAL B O 1
ATOM 1597 N N . SER B 1 73 ? 5.473 -35.375 -16.438 1 73.94 73 SER B N 1
ATOM 1598 C CA . SER B 1 73 ? 5.668 -35.219 -17.875 1 73.94 73 SER B CA 1
ATOM 1599 C C . SER B 1 73 ? 6.508 -36.344 -18.438 1 73.94 73 SER B C 1
ATOM 1601 O O . SER B 1 73 ? 7.246 -37 -17.703 1 73.94 73 SER B O 1
ATOM 1603 N N . SER B 1 74 ? 6.094 -36.594 -19.797 1 75 74 SER B N 1
ATOM 1604 C CA . SER B 1 74 ? 6.844 -37.594 -20.531 1 75 74 SER B CA 1
ATOM 1605 C C . SER B 1 74 ? 8.297 -37.188 -20.719 1 75 74 SER B C 1
ATOM 1607 O O . SER B 1 74 ? 8.594 -36.25 -21.469 1 75 74 SER B O 1
ATOM 1609 N N . GLY B 1 75 ? 9.188 -37.719 -19.812 1 77.56 75 GLY B N 1
ATOM 1610 C CA . GLY B 1 75 ? 10.625 -37.594 -20.031 1 77.56 75 GLY B CA 1
ATOM 1611 C C . GLY B 1 75 ? 11.281 -36.625 -19.062 1 77.56 75 GLY B C 1
ATOM 1612 O O . GLY B 1 75 ? 12.461 -36.281 -19.219 1 77.56 75 GLY B O 1
ATOM 1613 N N . GLY B 1 76 ? 10.516 -35.938 -18.312 1 77.69 76 GLY B N 1
ATOM 1614 C CA . GLY B 1 76 ? 11.156 -35.062 -17.344 1 77.69 76 GLY B CA 1
ATOM 1615 C C . GLY B 1 76 ? 10.703 -35.312 -15.914 1 77.69 76 GLY B C 1
ATOM 1616 O O . GLY B 1 76 ? 9.82 -36.156 -15.672 1 77.69 76 GLY B O 1
ATOM 1617 N N . PRO B 1 77 ? 11.484 -34.781 -15 1 86.88 77 PRO B N 1
ATOM 1618 C CA . PRO B 1 77 ? 11.078 -34.938 -13.602 1 86.88 77 PRO B CA 1
ATOM 1619 C C . PRO B 1 77 ? 9.68 -34.375 -13.336 1 86.88 77 PRO B C 1
ATOM 1621 O O . PRO B 1 77 ? 9.219 -33.469 -14.039 1 86.88 77 PRO B O 1
ATOM 1624 N N . PRO B 1 78 ? 9.008 -35.031 -12.516 1 91.38 78 PRO B N 1
ATOM 1625 C CA . PRO B 1 78 ? 7.691 -34.531 -12.148 1 91.38 78 PRO B CA 1
ATOM 1626 C C . PRO B 1 78 ? 7.746 -33.062 -11.648 1 91.38 78 PRO B C 1
ATOM 1628 O O . PRO B 1 78 ? 8.734 -32.656 -11.031 1 91.38 78 PRO B O 1
ATOM 1631 N N . LYS B 1 79 ? 6.691 -32.312 -12.031 1 92.75 79 LYS B N 1
AT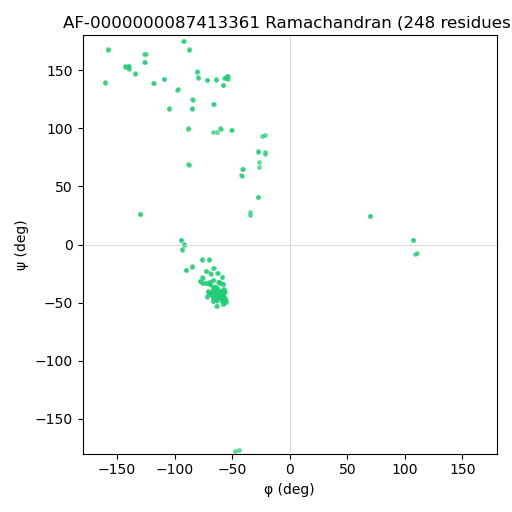OM 1632 C CA . LYS B 1 79 ? 6.562 -30.922 -11.57 1 92.75 79 LYS B CA 1
ATOM 1633 C C . LYS B 1 79 ? 5.289 -30.734 -10.75 1 92.75 79 LYS B C 1
ATOM 1635 O O . LYS B 1 79 ? 4.238 -31.281 -11.086 1 92.75 79 LYS B O 1
ATOM 1640 N N . ARG B 1 80 ? 5.5 -29.984 -9.711 1 96 80 ARG B N 1
ATOM 1641 C CA . ARG B 1 80 ? 4.34 -29.656 -8.891 1 96 80 ARG B CA 1
ATOM 1642 C C . ARG B 1 80 ? 3.596 -28.453 -9.445 1 96 80 ARG B C 1
ATOM 1644 O O . ARG B 1 80 ? 4.156 -27.359 -9.516 1 96 80 ARG B O 1
ATOM 1651 N N . MET B 1 81 ? 2.332 -28.688 -9.844 1 97.88 81 MET B N 1
ATOM 1652 C CA . MET B 1 81 ? 1.492 -27.641 -10.43 1 97.88 81 MET B CA 1
ATOM 1653 C C . MET B 1 81 ? 0.558 -27.047 -9.383 1 97.88 81 MET B C 1
ATOM 1655 O O . MET B 1 81 ? -0.083 -27.781 -8.625 1 97.88 81 MET B O 1
ATOM 1659 N N . TYR B 1 82 ? 0.537 -25.672 -9.398 1 98.62 82 TYR B N 1
ATOM 1660 C CA . TYR B 1 82 ? -0.335 -24.969 -8.461 1 98.62 82 TYR B CA 1
ATOM 1661 C C . TYR B 1 82 ? -1.506 -24.312 -9.195 1 98.62 82 TYR B C 1
ATOM 1663 O O . TYR B 1 82 ? -1.348 -23.812 -10.305 1 98.62 82 TYR B O 1
ATOM 1671 N N . SER B 1 83 ? -2.666 -24.344 -8.531 1 98.75 83 SER B N 1
ATOM 1672 C CA . SER B 1 83 ? -3.855 -23.656 -9.016 1 98.75 83 SER B CA 1
ATOM 1673 C C . SER B 1 83 ? -4.625 -23 -7.871 1 98.75 83 SER B C 1
ATOM 1675 O O . SER B 1 83 ? -4.531 -23.453 -6.727 1 98.75 83 SER B O 1
ATOM 1677 N N . ILE B 1 84 ? -5.324 -21.938 -8.156 1 98.81 84 ILE B N 1
ATOM 1678 C CA . ILE B 1 84 ? -6.145 -21.25 -7.164 1 98.81 84 ILE B CA 1
ATOM 1679 C C . ILE B 1 84 ? -7.465 -22 -6.988 1 98.81 84 ILE B C 1
ATOM 1681 O O . ILE B 1 84 ? -7.984 -22.578 -7.938 1 98.81 84 ILE B O 1
ATOM 1685 N N . THR B 1 85 ? -7.961 -22.031 -5.762 1 98.81 85 THR B N 1
ATOM 1686 C CA . THR B 1 85 ? -9.258 -22.641 -5.484 1 98.81 85 THR B CA 1
ATOM 1687 C C . THR B 1 85 ? -10.367 -21.594 -5.543 1 98.81 85 THR B C 1
ATOM 1689 O O . THR B 1 85 ? -10.102 -20.406 -5.723 1 98.81 85 THR B O 1
ATOM 1692 N N . ALA B 1 86 ? -11.656 -22.062 -5.395 1 98.56 86 ALA B N 1
ATOM 1693 C CA . ALA B 1 86 ? -12.773 -21.125 -5.301 1 98.56 86 ALA B CA 1
ATOM 1694 C C . ALA B 1 86 ? -12.625 -20.219 -4.094 1 98.56 86 ALA B C 1
ATOM 1696 O O . ALA B 1 86 ? -12.883 -19.016 -4.184 1 98.56 86 ALA B O 1
ATOM 1697 N N . ALA B 1 87 ? -12.188 -20.75 -3.025 1 98.75 87 ALA B N 1
ATOM 1698 C CA . ALA B 1 87 ? -11.945 -19.953 -1.818 1 98.75 87 ALA B CA 1
ATOM 1699 C C . ALA B 1 87 ? -10.828 -18.938 -2.039 1 98.75 87 ALA B C 1
ATOM 1701 O O . ALA B 1 87 ? -10.898 -17.812 -1.554 1 98.75 87 ALA B O 1
ATOM 1702 N N . GLY B 1 88 ? -9.781 -19.375 -2.768 1 98.81 88 GLY B N 1
ATOM 1703 C CA . GLY B 1 88 ? -8.688 -18.469 -3.107 1 98.81 88 GLY B CA 1
ATOM 1704 C C . GLY B 1 88 ? -9.125 -17.312 -3.973 1 98.81 88 GLY B C 1
ATOM 1705 O O . GLY B 1 88 ? -8.664 -16.188 -3.781 1 98.81 88 GLY B O 1
ATOM 1706 N N . THR B 1 89 ? -9.984 -17.625 -4.863 1 98.31 89 THR B N 1
ATOM 1707 C CA . THR B 1 89 ? -10.523 -16.594 -5.738 1 98.31 89 THR B CA 1
ATOM 1708 C C . THR B 1 89 ? -11.336 -15.578 -4.938 1 98.31 89 THR B C 1
ATOM 1710 O O . THR B 1 89 ? -11.203 -14.375 -5.137 1 98.31 89 THR B O 1
ATOM 1713 N N . GLU B 1 90 ? -12.156 -16.078 -4.039 1 98.38 90 GLU B N 1
ATOM 1714 C CA . GLU B 1 90 ? -12.938 -15.203 -3.18 1 98.38 90 GLU B CA 1
ATOM 1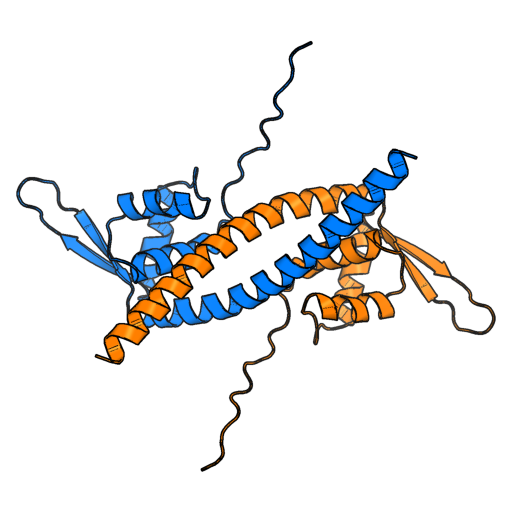715 C C . GLU B 1 90 ? -12.031 -14.336 -2.305 1 98.38 90 GLU B C 1
ATOM 1717 O O . GLU B 1 90 ? -12.281 -13.141 -2.135 1 98.38 90 GLU B O 1
ATOM 1722 N N . TYR B 1 91 ? -11.031 -14.945 -1.837 1 98.62 91 TYR B N 1
ATOM 1723 C CA . TYR B 1 91 ? -10.078 -14.227 -0.997 1 98.62 91 TYR B CA 1
ATOM 1724 C C . TYR B 1 91 ? -9.352 -13.156 -1.795 1 98.62 91 TYR B C 1
ATOM 1726 O O . TYR B 1 91 ? -9.164 -12.031 -1.316 1 98.62 91 TYR B O 1
ATOM 1734 N N . LEU B 1 92 ? -8.945 -13.484 -3.012 1 98.56 92 LEU B N 1
ATOM 1735 C CA . LEU B 1 92 ? -8.305 -12.516 -3.9 1 98.56 92 LEU B CA 1
ATOM 1736 C C . LEU B 1 92 ? -9.219 -11.32 -4.148 1 98.56 92 LEU B C 1
ATOM 1738 O O . LEU B 1 92 ? -8.766 -10.172 -4.129 1 98.56 92 LEU B O 1
ATOM 1742 N N . ASP B 1 93 ? -10.438 -11.586 -4.367 1 97.75 93 ASP B N 1
ATOM 1743 C CA . ASP B 1 93 ? -11.398 -10.508 -4.617 1 97.75 93 ASP B CA 1
ATOM 1744 C C . ASP B 1 93 ? -11.547 -9.609 -3.393 1 97.75 93 ASP B C 1
ATOM 1746 O O . ASP B 1 93 ? -11.641 -8.383 -3.525 1 97.75 93 ASP B O 1
ATOM 1750 N N . MET B 1 94 ? -11.523 -10.211 -2.262 1 97.5 94 MET B N 1
ATOM 1751 C CA . MET B 1 94 ? -11.555 -9.438 -1.024 1 97.5 94 MET B CA 1
ATOM 1752 C C . MET B 1 94 ? -10.312 -8.57 -0.893 1 97.5 94 MET B C 1
ATOM 1754 O O . MET B 1 94 ? -10.406 -7.391 -0.556 1 97.5 94 MET B O 1
ATOM 1758 N N . LEU B 1 95 ? -9.164 -9.164 -1.155 1 97.38 95 LEU B N 1
ATOM 1759 C CA . LEU B 1 95 ? -7.914 -8.422 -1.092 1 97.38 95 LEU B CA 1
ATOM 1760 C C . LEU B 1 95 ? -7.926 -7.258 -2.078 1 97.38 95 LEU B C 1
ATOM 1762 O O . LEU B 1 95 ? -7.434 -6.168 -1.768 1 97.38 95 LEU B O 1
ATOM 1766 N N . SER B 1 96 ? -8.461 -7.496 -3.285 1 97.62 96 SER B N 1
ATOM 1767 C CA . SER B 1 96 ? -8.5 -6.469 -4.32 1 97.62 96 SER B CA 1
ATOM 1768 C C . SER B 1 96 ? -9.289 -5.246 -3.855 1 97.62 96 SER B C 1
ATOM 1770 O O . SER B 1 96 ? -8.938 -4.113 -4.184 1 97.62 96 SER B O 1
ATOM 1772 N N . GLN B 1 97 ? -10.281 -5.461 -3.068 1 96.06 97 GLN B N 1
ATOM 1773 C CA . GLN B 1 97 ? -11.078 -4.359 -2.539 1 96.06 97 GLN B CA 1
ATOM 1774 C C . GLN B 1 97 ? -10.266 -3.52 -1.556 1 96.06 97 GLN B C 1
ATOM 1776 O O . GLN B 1 97 ? -10.312 -2.287 -1.601 1 96.06 97 GLN B O 1
ATOM 1781 N N . THR B 1 98 ? -9.539 -4.191 -0.789 1 94.44 98 THR B N 1
ATOM 1782 C CA . THR B 1 98 ? -8.672 -3.5 0.156 1 94.44 98 THR B CA 1
ATOM 1783 C C . THR B 1 98 ? -7.57 -2.74 -0.578 1 94.44 98 THR B C 1
ATOM 1785 O O . THR B 1 98 ? -7.289 -1.585 -0.257 1 94.44 98 THR B O 1
ATOM 1788 N N . LEU B 1 99 ? -7.035 -3.357 -1.543 1 97.25 99 LEU B N 1
ATOM 1789 C CA . LEU B 1 99 ? -5.93 -2.764 -2.289 1 97.25 99 LEU B CA 1
ATOM 1790 C C . LEU B 1 99 ? -6.406 -1.568 -3.107 1 97.25 99 LEU B C 1
ATOM 1792 O O . LEU B 1 99 ? -5.629 -0.657 -3.396 1 97.25 99 LEU B O 1
ATOM 1796 N N . GLU B 1 100 ? -7.668 -1.548 -3.439 1 96.69 100 GLU B N 1
ATOM 1797 C CA . GLU B 1 100 ? -8.234 -0.403 -4.145 1 96.69 100 GLU B CA 1
ATOM 1798 C C . GLU B 1 100 ? -8.188 0.856 -3.287 1 96.69 100 GLU B C 1
ATOM 1800 O O . GLU B 1 100 ? -7.914 1.948 -3.791 1 96.69 100 GLU B O 1
ATOM 1805 N N . LYS B 1 101 ? -8.469 0.712 -2.066 1 94.88 101 LYS B N 1
ATOM 1806 C CA . LYS B 1 101 ? -8.375 1.838 -1.141 1 94.88 101 LYS B CA 1
ATOM 1807 C C . LYS B 1 101 ? -6.938 2.328 -1.011 1 94.88 101 LYS B C 1
ATOM 1809 O O . LYS B 1 101 ? -6.688 3.535 -0.968 1 94.88 101 LYS B O 1
ATOM 1814 N N . TYR B 1 102 ? -6.055 1.376 -0.975 1 96.25 102 TYR B N 1
ATOM 1815 C CA . TYR B 1 102 ? -4.641 1.73 -0.97 1 96.25 102 TYR B CA 1
ATOM 1816 C C . TYR B 1 102 ? -4.277 2.537 -2.211 1 96.25 102 TYR B C 1
ATOM 1818 O O . TYR B 1 102 ? -3.613 3.572 -2.113 1 96.25 102 TYR B O 1
ATOM 1826 N N . GLN B 1 103 ? -4.711 2.012 -3.312 1 97 103 GLN B N 1
ATOM 1827 C CA . GLN B 1 103 ? -4.422 2.668 -4.582 1 97 103 GLN B CA 1
ATOM 1828 C C . GLN B 1 103 ? -4.957 4.094 -4.602 1 97 103 GLN B C 1
ATOM 1830 O O . GLN B 1 103 ? -4.277 5.016 -5.062 1 97 103 GLN B O 1
ATOM 1835 N N . TYR B 1 104 ? -6.125 4.289 -4.121 1 96.75 104 TYR B N 1
ATOM 1836 C CA . TYR B 1 104 ? -6.742 5.609 -4.051 1 96.75 104 TYR B CA 1
ATOM 1837 C C . TYR B 1 104 ? -5.883 6.57 -3.238 1 96.75 104 TYR B C 1
ATOM 1839 O O . TYR B 1 104 ? -5.574 7.672 -3.697 1 96.75 104 TYR B O 1
ATOM 1847 N N . THR B 1 105 ? -5.531 6.129 -2.09 1 97.5 105 THR B N 1
ATOM 1848 C CA . THR B 1 105 ? -4.742 6.965 -1.191 1 97.5 105 THR B CA 1
ATOM 1849 C C . THR B 1 105 ? -3.377 7.277 -1.801 1 97.5 105 THR B C 1
ATOM 1851 O O . THR B 1 105 ? -2.926 8.422 -1.77 1 97.5 105 THR B O 1
ATOM 1854 N N . LEU B 1 106 ? -2.768 6.324 -2.402 1 98.12 106 LEU B N 1
ATOM 1855 C CA . LEU B 1 106 ? -1.447 6.523 -2.992 1 98.12 106 LEU B CA 1
ATOM 1856 C C . LEU B 1 106 ? -1.517 7.488 -4.168 1 98.12 106 LEU B C 1
ATOM 1858 O O . LEU B 1 106 ? -0.614 8.305 -4.363 1 98.12 106 LEU B O 1
ATOM 1862 N N . ASP B 1 107 ? -2.572 7.355 -4.93 1 97.69 107 ASP B N 1
ATOM 1863 C CA . ASP B 1 107 ? -2.748 8.281 -6.039 1 97.69 107 ASP B CA 1
ATOM 1864 C C . ASP B 1 107 ? -2.832 9.727 -5.543 1 97.69 107 ASP B C 1
ATOM 1866 O O . ASP B 1 107 ? -2.184 10.617 -6.098 1 97.69 107 ASP B O 1
ATOM 1870 N N . ARG B 1 108 ? -3.562 9.945 -4.535 1 97.62 108 ARG B N 1
ATOM 1871 C CA . ARG B 1 108 ? -3.727 11.281 -3.975 1 97.62 108 ARG B CA 1
ATOM 1872 C C . ARG B 1 108 ? -2.432 11.766 -3.33 1 97.62 108 ARG B C 1
ATOM 1874 O O . ARG B 1 108 ? -2.059 12.93 -3.475 1 97.62 108 ARG B O 1
ATOM 1881 N N . PHE B 1 109 ? -1.807 10.898 -2.637 1 98.5 109 PHE B N 1
ATOM 1882 C CA . PHE B 1 109 ? -0.531 11.211 -2.002 1 98.5 109 PHE B CA 1
ATOM 1883 C C . PHE B 1 109 ? 0.48 11.703 -3.029 1 98.5 109 PHE B C 1
ATOM 1885 O O . PHE B 1 109 ? 1.049 12.781 -2.879 1 98.5 109 PHE B O 1
ATOM 1892 N N . PHE B 1 110 ? 0.626 11.008 -4.094 1 98.19 110 PHE B N 1
ATOM 1893 C CA . PHE B 1 110 ? 1.688 11.336 -5.035 1 98.19 110 PHE B CA 1
ATOM 1894 C C . PHE B 1 110 ? 1.3 12.539 -5.887 1 98.19 110 PHE B C 1
ATOM 1896 O O . PHE B 1 110 ? 2.162 13.312 -6.305 1 98.19 110 PHE B O 1
ATOM 1903 N N . SER B 1 111 ? 0.005 12.672 -6.148 1 97.75 111 SER B N 1
ATOM 1904 C CA . SER B 1 111 ? -0.44 13.891 -6.816 1 97.75 111 SER B CA 1
ATOM 1905 C C . SER B 1 111 ? -0.022 15.133 -6.039 1 97.75 111 SER B C 1
ATOM 1907 O O . SER B 1 111 ? 0.511 16.078 -6.613 1 97.75 111 SER B O 1
ATOM 1909 N N . MET B 1 112 ? -0.221 15.125 -4.777 1 97.69 112 MET B N 1
ATOM 1910 C CA . MET B 1 112 ? 0.145 16.25 -3.932 1 97.69 112 MET B CA 1
ATOM 1911 C C . MET B 1 112 ? 1.659 16.359 -3.783 1 97.69 112 MET B C 1
ATOM 1913 O O . MET B 1 112 ? 2.223 17.453 -3.863 1 97.69 112 MET B O 1
ATOM 1917 N N . TYR B 1 113 ? 2.293 15.289 -3.572 1 97.88 113 TYR B N 1
ATOM 1918 C CA . TYR B 1 113 ? 3.738 15.258 -3.373 1 97.88 113 TYR B CA 1
ATOM 1919 C C . TYR B 1 113 ? 4.465 15.883 -4.555 1 97.88 113 TYR B C 1
ATOM 1921 O O . TYR B 1 113 ? 5.383 16.688 -4.375 1 97.88 113 TYR B O 1
ATOM 1929 N N . GLU B 1 114 ? 4.078 15.492 -5.699 1 96.69 114 GLU B N 1
ATOM 1930 C CA . GLU B 1 114 ? 4.707 16 -6.918 1 96.69 114 GLU B CA 1
ATOM 1931 C C . GLU B 1 114 ? 4.449 17.5 -7.09 1 96.69 114 GLU B C 1
ATOM 1933 O O . GLU B 1 114 ? 5.312 18.219 -7.582 1 96.69 114 GLU B O 1
ATOM 1938 N N . ARG B 1 115 ? 3.303 17.922 -6.719 1 95.69 115 ARG B N 1
ATOM 1939 C CA . ARG B 1 115 ? 2.99 19.359 -6.793 1 95.69 115 ARG B CA 1
ATOM 1940 C C . ARG B 1 115 ? 3.895 20.156 -5.867 1 95.69 115 ARG B C 1
ATOM 1942 O O . ARG B 1 115 ? 4.387 21.219 -6.25 1 95.69 115 ARG B O 1
ATOM 1949 N N . ILE B 1 116 ? 4.16 19.656 -4.707 1 95.12 116 ILE B N 1
ATOM 1950 C CA . ILE B 1 116 ? 4.992 20.344 -3.727 1 95.12 116 ILE B CA 1
ATOM 1951 C C . ILE B 1 116 ? 6.434 20.422 -4.234 1 95.12 116 ILE B C 1
ATOM 1953 O O . ILE B 1 116 ? 7.086 21.453 -4.121 1 95.12 116 ILE B O 1
ATOM 1957 N N . LEU B 1 117 ? 6.922 19.344 -4.773 1 92.31 117 LEU B N 1
ATOM 1958 C CA . LEU B 1 117 ? 8.281 19.297 -5.297 1 92.31 117 LEU B CA 1
ATOM 1959 C C . LEU B 1 117 ? 8.453 20.281 -6.449 1 92.31 117 LEU B C 1
ATOM 1961 O O . LEU B 1 117 ? 9.5 20.922 -6.566 1 92.31 117 LEU B O 1
ATOM 1965 N N . PHE B 1 118 ? 7.473 20.312 -7.285 1 89.62 118 PHE B N 1
ATOM 1966 C CA . PHE B 1 118 ? 7.523 21.203 -8.43 1 89.62 118 PHE B CA 1
ATOM 1967 C C . PHE B 1 118 ? 7.562 22.656 -7.973 1 89.62 118 PHE B C 1
ATOM 1969 O O . PHE B 1 118 ? 8.32 23.469 -8.516 1 89.62 118 PHE B O 1
ATOM 1976 N N . VAL B 1 119 ? 6.848 22.953 -6.992 1 85.88 119 VAL B N 1
ATOM 1977 C CA . VAL B 1 119 ? 6.785 24.312 -6.48 1 85.88 119 VAL B CA 1
ATOM 1978 C C . VAL B 1 119 ? 8.102 24.672 -5.801 1 85.88 119 VAL B C 1
ATOM 1980 O O . VAL B 1 119 ? 8.602 25.797 -5.949 1 85.88 119 VAL B O 1
ATOM 1983 N N . SER B 1 120 ? 8.625 23.734 -5.078 1 83.81 120 SER B N 1
ATOM 1984 C CA . SER B 1 120 ? 9.891 23.953 -4.391 1 83.81 120 SER B CA 1
ATOM 1985 C C . SER B 1 120 ? 11.031 24.156 -5.387 1 83.81 120 SER B C 1
ATOM 1987 O O . SER B 1 120 ? 11.938 24.953 -5.152 1 83.81 120 SER B O 1
ATOM 1989 N N . MET B 1 121 ? 11.047 23.453 -6.473 1 79.62 121 MET B N 1
ATOM 1990 C CA . MET B 1 121 ? 12.07 23.562 -7.512 1 79.62 121 MET B CA 1
ATOM 1991 C C . MET B 1 121 ? 11.984 24.906 -8.211 1 79.62 121 MET B C 1
ATOM 1993 O O . MET B 1 121 ? 13.008 25.484 -8.578 1 79.62 121 MET B O 1
ATOM 1997 N N . GLU B 1 122 ? 10.844 25.375 -8.375 1 79.81 122 GLU B N 1
ATOM 1998 C CA . GLU B 1 122 ? 10.641 26.672 -9.008 1 79.81 122 GLU B CA 1
ATOM 1999 C C . GLU B 1 122 ? 11.117 27.797 -8.102 1 79.81 122 GLU B C 1
ATOM 2001 O O . GLU B 1 122 ? 11.648 28.812 -8.586 1 79.81 122 GLU B O 1
ATOM 2006 N N . LYS B 1 123 ? 11.016 27.641 -6.879 1 76.81 123 LYS B N 1
ATOM 2007 C CA . LYS B 1 123 ? 11.43 28.672 -5.93 1 76.81 123 LYS B CA 1
ATOM 2008 C C . LYS B 1 123 ? 12.953 28.719 -5.805 1 76.81 123 LYS B C 1
ATOM 2010 O O . LYS B 1 123 ? 13.523 29.781 -5.531 1 76.81 123 LYS B O 1
ATOM 2015 N N . THR B 1 124 ? 13.594 27.672 -5.918 1 73.44 124 THR B N 1
ATOM 2016 C CA . THR B 1 124 ? 15.055 27.625 -5.832 1 73.44 124 THR B CA 1
ATOM 2017 C C . THR B 1 124 ? 15.688 28.219 -7.086 1 73.44 124 THR B C 1
ATOM 2019 O O . THR B 1 124 ? 16.781 28.781 -7.027 1 73.44 124 THR B O 1
ATOM 2022 N N . ASN B 1 125 ? 15.023 28.047 -8.195 1 71.56 125 ASN B N 1
ATOM 2023 C CA . ASN B 1 125 ? 15.547 28.609 -9.438 1 71.56 125 ASN B CA 1
ATOM 2024 C C . ASN B 1 125 ? 15.32 30.125 -9.508 1 71.56 125 ASN B C 1
ATOM 2026 O O . ASN B 1 125 ? 15.93 30.797 -10.328 1 71.56 125 ASN B O 1
ATOM 2030 N N . GLU B 1 126 ? 14.516 30.75 -8.656 1 56.28 126 GLU B N 1
ATOM 2031 C CA . GLU B 1 126 ? 14.438 32.219 -8.609 1 56.28 126 GLU B CA 1
ATOM 2032 C C . GLU B 1 126 ? 15.484 32.781 -7.652 1 56.28 126 GLU B C 1
ATOM 2034 O O . GLU B 1 126 ? 15.711 32.219 -6.574 1 56.28 126 GLU B O 1
#

Secondary structure (DSSP, 8-state):
------------S-GGGHHHHHHHHHHH--EEHHHHHHHGGGGT-TT--HHHHHHHHHHHHHTTSEEEEEE--TTS--EEEEEE-HHHHHHHHHHHHHHHHHHHHHHHHHHHHHHHHHHHHHHHH-/------------S-GGGHHHHHHHHHHH--EEHHHHHHHGGGGT-TT--HHHHHHHHHHHHHTTSEEEEEE--TTS--EEEEEE-HHHHHHHHHHHHHHHHHHHHHHHHHHHHHHHHHHHHHHHH-

Foldseek 3Di:
DDPPPPPPPLPFDDPVCLLLLLLVVQVVDKAFLVVSQVVCVVVRNPPDDSVVSVVSQVVCVVVVQKDWDWDDDDPDDITIIMHGDPVVVVVSVVVVVVVVVVVVVVVVVVVVVVVVVVVVVVVVVD/DDPPPPPPPLPFDDPVCLLLLLLVVQVVDKAFLVVSQVVCVVVRNPPDDSVVSVVSQVVCVVVVQKDWDWDDDDPDDITIIMHGDPVVVVVSVVVVVVVVVVVVVVVVVVVVVVVVVVVVVVVVVD